Protein AF-0000000086208307 (afdb_homodimer)

Radius of gyration: 16.65 Å; Cα contacts (8 Å, |Δi|>4): 429; chains: 2; bounding box: 36×51×38 Å

Sequence (226 aa):
YYAESHGVIYIIDSTDEERLSESKRAFEKMVTNEILEGVPLLVLANKQDIENCLSIPDIKTAFSDCINKIGKRDCLTQGCSALTGKGVNEGIEWMVKCVVRNIHRPPRQKDITYYAESHGVIYIIDSTDEERLSESKRAFEKMVTNEILEGVPLLVLANKQDIENCLSIPDIKTAFSDCINKIGKRDCLTQGCSALTGKGVNEGIEWMVKCVVRNIHRPPRQKDIT

Foldseek 3Di:
DQQDLDAEEAEDEQADPPCLLVVLVVLLVVLLPPVCAQHEYEYEHEPPVDPPGHDQVRSCVSNVVSVVSSPPHHYYYWYDYPPVGGGVVVRVVVNNVRSVVSSPDPPPCVVVD/DQQDLDAEEAEDEQADPPCLLVVLVVLLVVLLPPVCAQHEYEYEHEPPVDPPGHDQVRSCVSNVVSVVSSPPHHYYYWYDYPPVGGGVVVRVVVSNVRSVVSSPDDDPCVVVD

Nearest PDB structures (foldseek):
  3aq4-assembly2_B  TM=9.521E-01  e=4.515E-07  Arabidopsis thaliana
  3o47-assembly2_B-3  TM=9.154E-01  e=4.820E-07  Homo sapiens
  2h16-assembly1_A  TM=8.911E-01  e=3.050E-07  Homo sapiens
  8oum-assembly4_D  TM=8.884E-01  e=8.130E-07  Promethearchaeati archaeon
  4ile-assembly1_A  TM=9.219E-01  e=4.995E-05  Homo sapiens

Secondary structure (DSSP, 8-state):
------EEEEEEETT-HHHHHHHHHHHHHHHT-GGGTT--EEEEEE-TTSTTPPPHHHHHHHHHHHHHHHTTS-EEEEE--TTT-TTHHHHHHHHHHHHHHHHTS---GGG--/------EEEEEEETT-HHHHHHHHHHHHHHHT-GGGTT--EEEEEE-TTSTTPPPHHHHHHHHHHHHHHH-S--EEEEE--TTT-TTHHHHHHHHHHHHHHHHTS---GGGT-

InterPro domains:
  IPR006689 Small GTPase superfamily, ARF/SAR type [PF00025] (1-97)
  IPR024156 Small GTPase superfamily, ARF type [PTHR45909] (1-113)
  IPR027417 P-loop containing nucleoside triphosphate hydrolase [G3DSA:3.40.50.300] (1-105)
  IPR027417 P-loop containing nucleoside triphosphate hydrolase [SSF52540] (1-104)

Organism: Python bivittatus (NCBI:txid176946)

Solvent-accessible surface area (backbone atoms only — not comparable to full-atom values): 11662 Å² total; per-residue (Å²): 82,66,31,68,39,33,33,40,35,39,33,36,49,26,64,39,72,78,52,40,56,54,52,45,51,41,46,37,57,46,47,64,32,71,74,46,54,63,34,34,36,37,37,35,33,24,42,60,78,44,84,86,28,57,47,64,69,55,48,48,59,72,39,40,71,46,50,66,59,38,55,94,29,56,70,47,80,33,55,14,18,66,89,78,46,45,43,49,60,60,48,48,51,53,49,36,52,52,27,56,49,25,52,70,31,68,34,57,62,72,76,66,96,75,65,34,66,38,32,35,39,35,40,33,36,49,26,64,39,70,78,53,39,56,55,53,44,51,42,46,36,59,46,48,65,31,72,74,45,52,61,34,34,37,35,35,34,34,24,42,61,79,44,85,86,28,58,48,62,69,55,49,47,58,70,40,40,72,45,52,68,59,37,55,95,28,56,70,48,80,33,57,14,18,64,88,79,47,46,44,48,61,60,48,48,52,52,49,36,52,52,29,56,50,26,54,71,31,68,33,54,63,74,75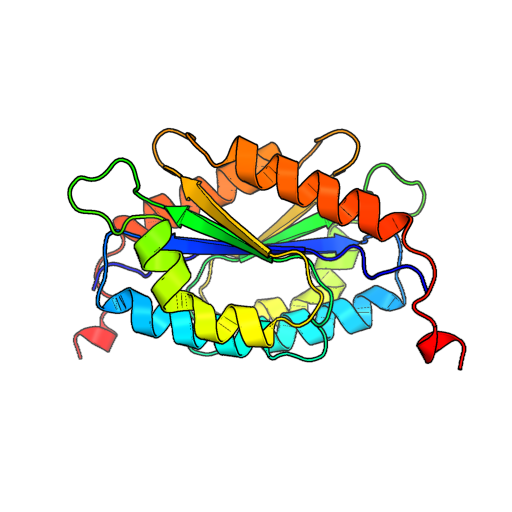,69,99

Structure (mmCIF, N/CA/C/O backbone):
data_AF-0000000086208307-model_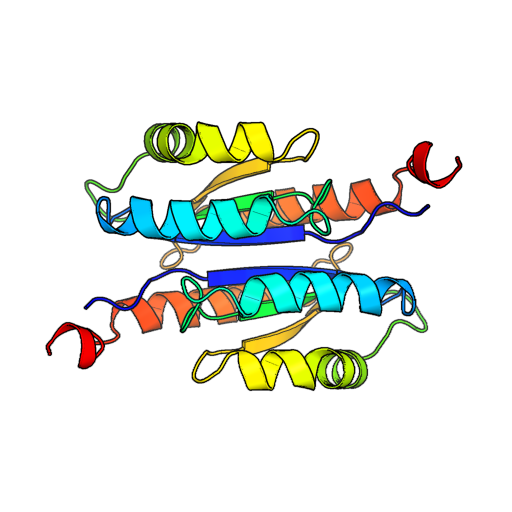v1
#
loop_
_entity.id
_entity.type
_entity.pdbx_description
1 polymer 'ADP-ribosylation factor-related protein 1'
#
loop_
_atom_site.group_PDB
_atom_site.id
_atom_site.type_symbol
_atom_site.label_atom_id
_atom_site.label_alt_id
_atom_site.label_comp_id
_atom_site.label_asym_id
_atom_site.label_entity_id
_atom_site.label_seq_id
_atom_site.pdbx_PDB_ins_code
_atom_site.Cartn_x
_atom_site.Cartn_y
_atom_site.Cartn_z
_atom_site.occupancy
_atom_site.B_iso_or_equiv
_atom_site.auth_seq_id
_atom_site.auth_comp_id
_atom_site.auth_asym_id
_atom_site.auth_atom_id
_atom_site.pdbx_PDB_model_num
ATOM 1 N N . TYR A 1 1 ? -12.867 -17.016 -11.438 1 30.81 1 TYR A N 1
ATOM 2 C CA . TYR A 1 1 ? -12.109 -15.766 -11.5 1 30.81 1 TYR A CA 1
ATOM 3 C C . TYR A 1 1 ? -11.5 -15.43 -10.148 1 30.81 1 TYR A C 1
ATOM 5 O O . TYR A 1 1 ? -12.211 -15.344 -9.141 1 30.81 1 TYR A O 1
ATOM 13 N N . TYR A 1 2 ? -10.602 -16 -9.766 1 40.94 2 TYR A N 1
ATOM 14 C CA . TYR A 1 2 ? -9.977 -15.898 -8.453 1 40.94 2 TYR A CA 1
ATOM 15 C C . TYR A 1 2 ? -9.672 -14.445 -8.109 1 40.94 2 TYR A C 1
ATOM 17 O O . TYR A 1 2 ? -9.266 -13.664 -8.977 1 40.94 2 TYR A O 1
ATOM 25 N N . ALA A 1 3 ? -10.578 -13.969 -7.316 1 44.94 3 ALA A N 1
ATOM 26 C CA . ALA A 1 3 ? -10.539 -12.578 -6.879 1 44.94 3 ALA A CA 1
ATOM 27 C C . ALA A 1 3 ? -9.102 -12.109 -6.668 1 44.94 3 ALA A C 1
ATOM 29 O O . ALA A 1 3 ? -8.219 -12.906 -6.371 1 44.94 3 ALA A O 1
ATOM 30 N N . GLU A 1 4 ? -8.844 -11.102 -7.285 1 51.66 4 GLU A N 1
ATOM 31 C CA . GLU A 1 4 ? -7.535 -10.445 -7.305 1 51.66 4 GLU A CA 1
ATOM 32 C C . GLU A 1 4 ? -6.945 -10.352 -5.898 1 51.66 4 GLU A C 1
ATOM 34 O O . GLU A 1 4 ? -7.652 -10.023 -4.945 1 51.66 4 GLU A O 1
ATOM 39 N N . SER A 1 5 ? -6.043 -11.156 -5.461 1 59.84 5 SER A N 1
ATOM 40 C CA . SER A 1 5 ? -5.316 -11.289 -4.203 1 59.84 5 SER A CA 1
ATOM 41 C C . SER A 1 5 ? -4.383 -10.109 -3.975 1 59.84 5 SER A C 1
ATOM 43 O O . SER A 1 5 ? -3.414 -10.211 -3.219 1 59.84 5 SER A O 1
ATOM 45 N N . HIS A 1 6 ? -4.879 -8.93 -4.582 1 71.81 6 HIS A N 1
ATOM 46 C CA . HIS A 1 6 ? -4.012 -7.766 -4.422 1 71.81 6 HIS A CA 1
ATOM 47 C C . HIS A 1 6 ? -4.504 -6.859 -3.295 1 71.81 6 HIS A C 1
ATOM 49 O O . HIS A 1 6 ? -5.648 -6.98 -2.852 1 71.81 6 HIS A O 1
ATOM 55 N N . GLY A 1 7 ? -3.691 -6.312 -2.58 1 85.38 7 GLY A N 1
ATOM 56 C CA . GLY A 1 7 ? -4 -5.301 -1.585 1 85.38 7 GLY A CA 1
ATOM 57 C C . GLY A 1 7 ? -3.082 -4.094 -1.653 1 85.38 7 GLY A C 1
ATOM 58 O O . GLY A 1 7 ? -1.946 -4.199 -2.123 1 85.38 7 GLY A O 1
ATOM 59 N N . VAL A 1 8 ? -3.641 -3.025 -1.264 1 86.62 8 VAL A N 1
ATOM 60 C CA . VAL A 1 8 ? -2.848 -1.801 -1.258 1 86.62 8 VAL A CA 1
ATOM 61 C C . VAL A 1 8 ? -2.869 -1.178 0.136 1 86.62 8 VAL A C 1
ATOM 63 O O . VAL A 1 8 ? -3.93 -1.067 0.757 1 86.62 8 VAL A O 1
ATOM 66 N N . ILE A 1 9 ? -1.702 -0.893 0.59 1 90.44 9 ILE A N 1
ATOM 67 C CA . ILE A 1 9 ? -1.57 -0.195 1.864 1 90.44 9 ILE A CA 1
ATOM 68 C C . ILE A 1 9 ? -0.936 1.176 1.638 1 90.44 9 ILE A C 1
ATOM 70 O O . ILE A 1 9 ? 0.138 1.279 1.042 1 90.44 9 ILE A O 1
ATOM 74 N N . TYR A 1 10 ? -1.601 2.205 2.102 1 88.38 10 TYR A N 1
ATOM 75 C CA . TYR A 1 10 ? -1.127 3.578 1.975 1 88.38 10 TYR A CA 1
ATOM 76 C C . TYR A 1 10 ? -0.805 4.172 3.34 1 88.38 10 TYR A C 1
ATOM 78 O O . TYR A 1 10 ? -1.657 4.195 4.23 1 88.38 10 TYR A O 1
ATOM 86 N N . ILE A 1 11 ? 0.413 4.57 3.455 1 88.62 11 ILE A N 1
ATOM 87 C CA . ILE A 1 11 ? 0.84 5.188 4.707 1 88.62 11 ILE A CA 1
ATOM 88 C C . ILE A 1 11 ? 0.887 6.707 4.543 1 88.62 11 ILE A C 1
ATOM 90 O O . ILE A 1 11 ? 1.496 7.219 3.602 1 88.62 11 ILE A O 1
ATOM 94 N N . ILE A 1 12 ? 0.175 7.426 5.461 1 85.38 12 ILE A N 1
ATOM 95 C CA . ILE A 1 12 ? 0.158 8.883 5.379 1 85.38 12 ILE A CA 1
ATOM 96 C C . ILE A 1 12 ? 0.644 9.477 6.699 1 85.38 12 ILE A C 1
ATOM 98 O O . ILE A 1 12 ? 0.542 8.844 7.75 1 85.38 12 ILE A O 1
ATOM 102 N N . ASP A 1 13 ? 1.1 10.68 6.617 1 82.56 13 ASP A N 1
ATOM 103 C CA . ASP A 1 13 ? 1.484 11.453 7.793 1 82.56 13 ASP A CA 1
ATOM 104 C C . ASP A 1 13 ? 0.286 12.195 8.383 1 82.56 13 ASP A C 1
ATOM 106 O O . ASP A 1 13 ? -0.299 13.055 7.719 1 82.56 13 ASP A O 1
ATOM 110 N N . SER A 1 14 ? -0.098 11.82 9.562 1 87.06 14 SER A N 1
ATOM 111 C CA . SER A 1 14 ? -1.298 12.414 10.141 1 87.06 14 SER A CA 1
ATOM 112 C C . SER A 1 14 ? -0.985 13.75 10.805 1 87.06 14 SER A C 1
ATOM 114 O O . SER A 1 14 ? -1.855 14.352 11.438 1 87.06 14 SER A O 1
ATOM 116 N N . THR A 1 15 ? 0.252 14.148 10.805 1 83.69 15 THR A N 1
ATOM 117 C CA . THR A 1 15 ? 0.623 15.391 11.484 1 83.69 15 THR A CA 1
ATOM 118 C C . THR A 1 15 ? 0.624 16.562 10.5 1 83.69 15 THR A C 1
ATOM 120 O O . THR A 1 15 ? 0.679 17.719 10.914 1 83.69 15 THR A O 1
ATOM 123 N N . ASP A 1 16 ? 0.547 16.266 9.266 1 75.56 16 ASP A N 1
ATOM 124 C CA . ASP A 1 16 ? 0.625 17.328 8.258 1 75.56 16 ASP A CA 1
ATOM 125 C C . ASP A 1 16 ? -0.73 17.547 7.586 1 75.56 16 ASP A C 1
ATOM 127 O O . ASP A 1 16 ? -0.99 17 6.508 1 75.56 16 ASP A O 1
ATOM 131 N N . GLU A 1 17 ? -1.456 18.359 8.102 1 75.69 17 GLU A N 1
ATOM 132 C CA . GLU A 1 17 ? -2.795 18.625 7.59 1 75.69 17 GLU A CA 1
ATOM 133 C C . GLU A 1 17 ? -2.738 19.234 6.195 1 75.69 17 GLU A C 1
ATOM 135 O O . GLU A 1 17 ? -3.588 18.953 5.348 1 75.69 17 GLU A O 1
ATOM 140 N N . GLU A 1 18 ? -1.788 20.062 5.941 1 72.88 18 GLU A N 1
ATOM 141 C CA . GLU A 1 18 ? -1.65 20.734 4.648 1 72.88 18 GLU A CA 1
ATOM 142 C C . GLU A 1 18 ? -1.26 19.734 3.559 1 72.88 18 GLU A C 1
ATOM 144 O O . GLU A 1 18 ? -1.741 19.828 2.428 1 72.88 18 GLU A O 1
ATOM 149 N N . ARG A 1 19 ? -0.519 18.875 3.98 1 71.56 19 ARG A N 1
ATOM 150 C CA . ARG A 1 19 ? -0.021 17.891 3.021 1 71.56 19 ARG A CA 1
ATOM 151 C C . ARG A 1 19 ? -1.024 16.766 2.826 1 71.56 19 ARG A C 1
ATOM 153 O O . ARG A 1 19 ? -0.99 16.062 1.811 1 71.56 19 ARG A O 1
ATOM 160 N N . LEU A 1 20 ? -1.94 16.672 3.75 1 76.5 20 LEU A N 1
ATOM 161 C CA . LEU A 1 20 ? -2.945 15.617 3.662 1 76.5 20 LEU A CA 1
ATOM 162 C C . LEU A 1 20 ? -3.773 15.758 2.389 1 76.5 20 LEU A C 1
ATOM 164 O O . LEU A 1 20 ? -4.156 14.758 1.777 1 76.5 20 LEU A O 1
ATOM 168 N N . SER A 1 21 ? -3.926 17 1.966 1 77.38 21 SER A N 1
ATOM 169 C CA . SER A 1 21 ? -4.68 17.234 0.739 1 77.38 21 SER A CA 1
ATOM 170 C C . SER A 1 21 ? -3.963 16.641 -0.472 1 77.38 21 SER A C 1
ATOM 172 O O . SER A 1 21 ? -4.602 16.094 -1.37 1 77.38 21 SER A O 1
ATOM 174 N N . GLU A 1 22 ? -2.666 16.812 -0.429 1 74.31 22 GLU A N 1
ATOM 175 C CA . GLU A 1 22 ? -1.875 16.25 -1.521 1 74.31 22 GLU A CA 1
ATOM 176 C C . GLU A 1 22 ? -1.896 14.727 -1.491 1 74.31 22 GLU A C 1
ATOM 178 O O . GLU A 1 22 ? -2.006 14.086 -2.535 1 74.31 22 GLU A O 1
ATOM 183 N N . SER A 1 23 ? -1.749 14.25 -0.252 1 73.94 23 SER A N 1
ATOM 184 C CA . SER A 1 23 ? -1.821 12.805 -0.076 1 73.94 23 SER A CA 1
ATOM 185 C C . SER A 1 23 ? -3.176 12.258 -0.516 1 73.94 23 SER A C 1
ATOM 187 O O . SER A 1 23 ? -3.256 11.188 -1.123 1 73.94 23 SER A O 1
ATOM 189 N N . LYS A 1 24 ? -4.148 13.008 -0.259 1 79.44 24 LYS A N 1
ATOM 190 C CA . LYS A 1 24 ? -5.504 12.633 -0.65 1 79.44 24 LYS A CA 1
ATOM 191 C C . LYS A 1 24 ? -5.637 12.562 -2.17 1 79.44 24 LYS A C 1
ATOM 193 O O . LYS A 1 24 ? -6.266 11.648 -2.699 1 79.44 24 LYS A O 1
ATOM 198 N N . ARG A 1 25 ? -5.113 13.547 -2.803 1 78.19 25 ARG A N 1
ATOM 199 C CA . ARG A 1 25 ? -5.172 13.578 -4.258 1 78.19 25 ARG A CA 1
ATOM 200 C C . ARG A 1 25 ? -4.449 12.375 -4.863 1 78.19 25 ARG A C 1
ATOM 202 O O . ARG A 1 25 ? -4.941 11.758 -5.812 1 78.19 25 ARG A O 1
ATOM 209 N N . ALA A 1 26 ? -3.326 12.148 -4.289 1 72.38 26 ALA A N 1
ATOM 210 C CA . ALA A 1 26 ? -2.564 10.984 -4.738 1 72.38 26 ALA A CA 1
ATOM 211 C C . ALA A 1 26 ? -3.35 9.695 -4.512 1 72.38 26 ALA A C 1
ATOM 213 O O . ALA A 1 26 ? -3.41 8.836 -5.398 1 72.38 26 ALA A O 1
ATOM 214 N N . PHE A 1 27 ? -3.939 9.648 -3.422 1 76.25 27 PHE A N 1
ATOM 215 C CA . PHE A 1 27 ? -4.742 8.484 -3.051 1 76.25 27 PHE A CA 1
ATOM 216 C C . PHE A 1 27 ? -5.941 8.336 -3.98 1 76.25 27 PHE A C 1
ATOM 218 O O . PHE A 1 27 ? -6.242 7.234 -4.441 1 76.25 27 PHE A O 1
ATOM 225 N N . GLU A 1 28 ? -6.543 9.36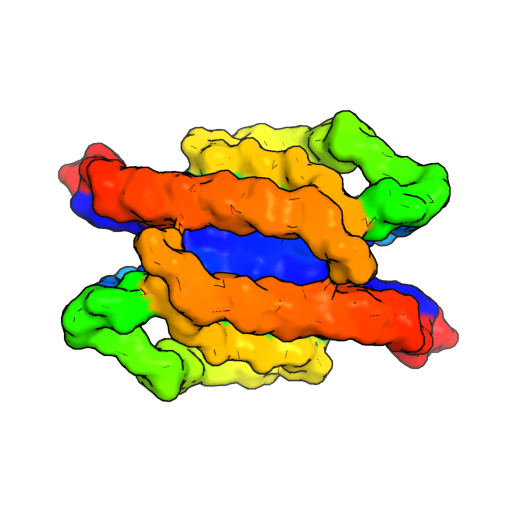7 -4.246 1 78.62 28 GLU A N 1
ATOM 226 C CA . GLU A 1 28 ? -7.703 9.359 -5.133 1 78.62 28 GLU A CA 1
ATOM 227 C C . GLU A 1 28 ? -7.332 8.859 -6.527 1 78.62 28 GLU A C 1
ATOM 229 O O . GLU A 1 28 ? -8.062 8.07 -7.125 1 78.62 28 GLU A O 1
ATOM 234 N N . LYS A 1 29 ? -6.301 9.336 -6.977 1 76.38 29 LYS A N 1
ATOM 235 C CA . LYS A 1 29 ? -5.84 8.906 -8.297 1 76.38 29 LYS A CA 1
ATOM 236 C C . LYS A 1 29 ? -5.547 7.41 -8.312 1 76.38 29 LYS A C 1
ATOM 238 O O . LYS A 1 29 ? -5.848 6.727 -9.297 1 76.38 29 LYS A O 1
ATOM 243 N N . MET A 1 30 ? -4.996 6.996 -7.207 1 73.19 30 MET A N 1
ATOM 244 C CA . MET A 1 30 ? -4.645 5.582 -7.09 1 73.19 30 MET A CA 1
ATOM 245 C C . MET A 1 30 ? -5.898 4.711 -7.039 1 73.19 30 MET A C 1
ATOM 247 O O . MET A 1 30 ? -5.988 3.707 -7.746 1 73.19 30 MET A O 1
ATOM 251 N N . VAL A 1 31 ? -6.867 5.133 -6.328 1 72.62 31 VAL A N 1
ATOM 252 C CA . VAL A 1 31 ? -8.055 4.324 -6.066 1 72.62 31 VAL A CA 1
ATOM 253 C C . VAL A 1 31 ? -8.977 4.352 -7.281 1 72.62 31 VAL A C 1
ATOM 255 O O . VAL A 1 31 ? -9.773 3.434 -7.488 1 72.62 31 VAL A O 1
ATOM 258 N N . THR A 1 32 ? -8.898 5.391 -7.996 1 73.31 32 THR A N 1
ATOM 259 C CA . THR A 1 32 ? -9.766 5.504 -9.164 1 73.31 32 THR A CA 1
ATOM 260 C C . THR A 1 32 ? -9.219 4.676 -10.328 1 73.31 32 THR A C 1
ATOM 262 O O . THR A 1 32 ? -9.867 4.555 -11.367 1 73.31 32 THR A O 1
ATOM 265 N N . ASN A 1 33 ? -8.117 4.129 -10.078 1 69.25 33 ASN A N 1
ATOM 266 C CA . ASN A 1 33 ? -7.59 3.209 -11.086 1 69.25 33 ASN A CA 1
ATOM 267 C C . ASN A 1 33 ? -8.461 1.965 -11.211 1 69.25 33 ASN A C 1
ATOM 269 O O . ASN A 1 33 ? -8.617 1.206 -10.258 1 69.25 33 ASN A O 1
ATOM 273 N N . GLU A 1 34 ? -9.039 1.73 -12.32 1 65.5 34 GLU A N 1
ATOM 274 C CA . GLU A 1 34 ? -9.969 0.644 -12.594 1 65.5 34 GLU A CA 1
ATOM 275 C C . GLU A 1 34 ? -9.359 -0.712 -12.258 1 65.5 34 GLU A C 1
ATOM 277 O O . GLU A 1 34 ? -10.062 -1.63 -11.828 1 65.5 34 GLU A O 1
ATOM 282 N N . ILE A 1 35 ? -8.078 -0.724 -12.438 1 63.72 35 ILE A N 1
ATOM 283 C CA . ILE A 1 35 ? -7.387 -1.992 -12.227 1 63.72 35 ILE A CA 1
ATOM 284 C C . ILE A 1 35 ? -7.383 -2.34 -10.742 1 63.72 35 ILE A C 1
ATOM 286 O O . ILE A 1 35 ? -7.371 -3.518 -10.375 1 63.72 35 ILE A O 1
ATOM 290 N N . LEU A 1 36 ? -7.523 -1.32 -9.922 1 67.38 36 LEU A N 1
ATOM 291 C CA . LEU A 1 36 ? -7.512 -1.545 -8.484 1 67.38 36 LEU A CA 1
ATOM 292 C C . LEU A 1 36 ? -8.93 -1.673 -7.938 1 67.38 36 LEU A C 1
ATOM 294 O O . LEU A 1 36 ? -9.133 -1.704 -6.723 1 67.38 36 LEU A O 1
ATOM 298 N N . GLU A 1 37 ? -9.734 -1.792 -8.945 1 70.56 37 GLU A N 1
ATOM 299 C CA . GLU A 1 37 ? -11.125 -1.958 -8.523 1 70.56 37 GLU A CA 1
ATOM 300 C C . GLU A 1 37 ? -11.32 -3.27 -7.77 1 70.56 37 GLU A C 1
ATOM 302 O O 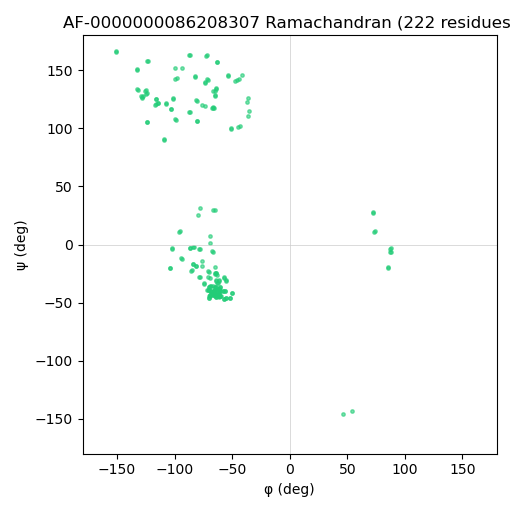. GLU A 1 37 ? -10.852 -4.32 -8.211 1 70.56 37 GLU A O 1
ATOM 307 N N . GLY A 1 38 ? -11.898 -3.205 -6.598 1 71.12 38 GLY A N 1
ATOM 308 C CA . GLY A 1 38 ? -12.188 -4.387 -5.801 1 71.12 38 GLY A CA 1
ATOM 309 C C . GLY A 1 38 ? -11.039 -4.797 -4.902 1 71.12 38 GLY A C 1
ATOM 310 O O . GLY A 1 38 ? -11.148 -5.762 -4.145 1 71.12 38 GLY A O 1
ATOM 311 N N . VAL A 1 39 ? -9.93 -4.129 -5.074 1 76.88 39 VAL A N 1
ATOM 312 C CA . VAL A 1 39 ? -8.742 -4.445 -4.285 1 76.88 39 VAL A CA 1
ATOM 313 C C . VAL A 1 39 ? -8.852 -3.799 -2.906 1 76.88 39 VAL A C 1
ATOM 315 O O . VAL A 1 39 ? -9.18 -2.615 -2.793 1 76.88 39 VAL A O 1
ATOM 318 N N . PRO A 1 40 ? -8.75 -4.641 -1.844 1 85.38 40 PRO A N 1
ATOM 319 C CA . PRO A 1 40 ? -8.797 -4.055 -0.503 1 85.38 40 PRO A CA 1
ATOM 320 C C . PRO A 1 40 ? -7.766 -2.943 -0.311 1 85.38 40 PRO A C 1
ATOM 322 O O . PRO A 1 40 ? -6.652 -3.033 -0.829 1 85.38 40 PRO A O 1
ATOM 325 N N . LEU A 1 41 ? -8.195 -1.957 0.489 1 86.69 41 LEU A N 1
ATOM 326 C CA . LEU A 1 41 ? -7.352 -0.788 0.721 1 86.69 41 LEU A CA 1
ATOM 327 C C . LEU A 1 41 ? -7.191 -0.522 2.213 1 86.69 41 LEU A C 1
ATOM 329 O O . LEU A 1 41 ? -8.18 -0.498 2.955 1 86.69 41 LEU A O 1
ATOM 333 N N . LEU A 1 42 ? -5.918 -0.433 2.6 1 89.75 42 LEU A N 1
ATOM 334 C CA . LEU A 1 42 ? -5.613 -0.077 3.98 1 89.75 42 LEU A CA 1
ATOM 335 C C . LEU A 1 42 ? -4.871 1.254 4.047 1 89.75 42 LEU A C 1
ATOM 337 O O . LEU A 1 42 ? -3.834 1.425 3.4 1 89.75 42 LEU A O 1
ATOM 341 N N . VAL A 1 43 ? -5.48 2.201 4.758 1 90 43 VAL A N 1
ATOM 342 C CA . VAL A 1 43 ? -4.828 3.484 4.992 1 90 43 VAL A CA 1
ATOM 343 C C . VAL A 1 43 ? -4.285 3.537 6.418 1 90 43 VAL A C 1
ATOM 345 O O . VAL A 1 43 ? -5.043 3.422 7.383 1 90 43 VAL A O 1
ATOM 348 N N . LEU A 1 44 ? -2.992 3.641 6.512 1 90.69 44 LEU A N 1
ATOM 349 C CA . LEU A 1 44 ? -2.344 3.764 7.812 1 90.69 44 LEU A CA 1
ATOM 350 C C . LEU A 1 44 ? -1.998 5.219 8.109 1 90.69 44 LEU A C 1
ATOM 352 O O . LEU A 1 44 ? -1.127 5.801 7.461 1 90.69 44 LEU A O 1
ATOM 356 N N . ALA A 1 45 ? -2.742 5.773 9.023 1 91 45 ALA A N 1
ATOM 357 C CA . ALA A 1 45 ? -2.418 7.121 9.477 1 91 45 ALA A CA 1
ATOM 358 C C . ALA A 1 45 ? -1.288 7.098 10.5 1 91 45 ALA A C 1
ATOM 360 O O . ALA A 1 45 ? -1.519 6.82 11.68 1 91 45 ALA A O 1
ATOM 361 N N . ASN A 1 46 ? -0.108 7.539 10.016 1 87.69 46 ASN A N 1
ATOM 362 C CA . ASN A 1 46 ? 1.102 7.43 10.82 1 87.69 46 ASN A CA 1
ATOM 363 C C . ASN A 1 46 ? 1.282 8.648 11.727 1 87.69 46 ASN A C 1
ATOM 365 O O . ASN A 1 46 ? 0.586 9.648 11.57 1 87.69 46 ASN A O 1
ATOM 369 N N . LYS A 1 47 ? 2.143 8.547 12.781 1 88.5 47 LYS A N 1
ATOM 370 C CA . LYS A 1 47 ? 2.549 9.578 13.734 1 88.5 47 LYS A CA 1
ATOM 371 C C . LYS A 1 47 ? 1.415 9.906 14.703 1 88.5 47 LYS A C 1
ATOM 373 O O . LYS A 1 47 ? 1.229 11.07 15.078 1 88.5 47 LYS A O 1
ATOM 378 N N . GLN A 1 48 ? 0.58 8.836 14.891 1 89.88 48 GLN A N 1
ATOM 379 C CA . GLN A 1 48 ? -0.505 9.016 15.844 1 89.88 48 GLN A CA 1
ATOM 380 C C . GLN A 1 48 ? 0.035 9.164 17.266 1 89.88 48 GLN A C 1
ATOM 382 O O . GLN A 1 48 ? -0.719 9.469 18.188 1 89.88 48 GLN A O 1
ATOM 387 N N . ASP A 1 49 ? 1.376 8.977 17.359 1 87.56 49 ASP A N 1
ATOM 388 C CA . ASP A 1 49 ? 2.043 9.172 18.641 1 87.56 49 ASP A CA 1
ATOM 389 C C . ASP A 1 49 ? 2.324 10.648 18.891 1 87.56 49 ASP A C 1
ATOM 391 O O . ASP A 1 49 ? 2.66 11.039 20.016 1 87.56 49 ASP A O 1
ATOM 395 N N . ILE A 1 50 ? 2.293 11.43 17.812 1 86.81 50 ILE A N 1
ATOM 396 C CA . ILE A 1 50 ? 2.584 12.859 17.922 1 86.81 50 ILE A CA 1
ATOM 397 C C . ILE A 1 50 ? 1.337 13.609 18.375 1 86.81 50 ILE A C 1
ATOM 399 O O . ILE A 1 50 ? 0.22 13.281 17.969 1 86.81 50 ILE A O 1
ATOM 403 N N . GLU A 1 51 ? 1.616 14.57 19.141 1 87.25 51 GLU A N 1
ATOM 404 C CA . GLU A 1 51 ? 0.512 15.383 19.641 1 87.25 51 GLU A CA 1
ATOM 405 C C . GLU A 1 51 ? -0.095 16.234 18.531 1 87.25 51 GLU A C 1
ATOM 407 O O . GLU A 1 51 ? 0.623 16.734 17.656 1 87.25 51 GLU A O 1
ATOM 412 N N . ASN A 1 52 ? -1.417 16.406 18.5 1 86.88 52 ASN A N 1
ATOM 413 C CA . ASN A 1 52 ? -2.164 17.266 17.578 1 86.88 52 ASN A CA 1
ATOM 414 C C . ASN A 1 52 ? -2.232 16.672 16.172 1 86.88 52 ASN A C 1
ATOM 416 O O . ASN A 1 52 ? -2.402 17.391 15.195 1 86.88 52 ASN A O 1
ATOM 420 N N . CYS A 1 53 ? -1.823 15.414 16.109 1 87.75 53 CYS A N 1
ATOM 421 C CA . CYS A 1 53 ? -2.02 14.758 14.82 1 87.75 53 CYS A CA 1
ATOM 422 C C . CYS A 1 53 ? -3.502 14.664 14.477 1 87.75 53 CYS A C 1
ATOM 424 O O . CYS A 1 53 ? -4.359 14.859 15.344 1 87.75 53 CYS A O 1
ATOM 426 N N . LEU A 1 54 ? -3.773 14.539 13.148 1 88.12 54 LEU A N 1
ATOM 427 C CA . LEU A 1 54 ? -5.156 14.359 12.719 1 88.12 54 LEU A CA 1
ATOM 428 C C . LEU A 1 54 ? -5.723 13.047 13.25 1 88.12 54 LEU A C 1
ATOM 430 O O . LEU A 1 54 ? -5.035 12.023 13.234 1 88.12 54 LEU A O 1
ATOM 434 N N . SER A 1 55 ? -6.922 13.109 13.789 1 89.94 55 SER A N 1
ATOM 435 C CA . SER A 1 55 ? -7.578 11.898 14.266 1 89.94 55 SER A CA 1
ATOM 436 C C . SER A 1 55 ? -8.031 11.023 13.102 1 89.94 55 SER A C 1
ATOM 438 O O . SER A 1 55 ? -8.148 11.492 11.969 1 89.94 55 SER A O 1
ATOM 440 N N . ILE A 1 56 ? -8.305 9.75 13.453 1 89.75 56 ILE A N 1
ATOM 441 C CA . ILE A 1 56 ? -8.758 8.797 12.445 1 89.75 56 ILE A CA 1
ATOM 442 C C . ILE A 1 56 ? -10.078 9.273 11.844 1 89.75 56 ILE A C 1
ATOM 444 O O . ILE A 1 56 ? -10.25 9.281 10.625 1 89.75 56 ILE A O 1
ATOM 448 N N . PRO A 1 57 ? -10.953 9.844 12.703 1 90.25 57 PRO A N 1
ATOM 449 C CA . PRO A 1 57 ? -12.195 10.367 12.125 1 90.25 57 PRO A CA 1
ATOM 450 C C . PRO A 1 57 ? -11.953 11.531 11.164 1 90.25 57 PRO A C 1
ATOM 452 O O . PRO A 1 57 ? -12.625 11.641 10.133 1 90.25 57 PRO A O 1
ATOM 455 N N . ASP A 1 58 ? -10.984 12.391 11.453 1 87.94 58 ASP A N 1
ATOM 456 C CA . ASP A 1 58 ? -10.656 13.516 10.586 1 87.94 58 ASP A CA 1
ATOM 457 C C . ASP A 1 58 ? -10.094 13.031 9.25 1 87.94 58 ASP A C 1
ATOM 459 O O . ASP A 1 58 ? -10.445 13.562 8.188 1 87.94 58 ASP A O 1
ATOM 463 N N . ILE A 1 59 ? -9.312 12.047 9.359 1 86.56 59 ILE A N 1
ATOM 464 C CA . ILE A 1 59 ? -8.703 11.5 8.156 1 86.56 59 ILE A CA 1
ATOM 465 C C . ILE A 1 59 ? -9.758 10.797 7.312 1 86.56 59 ILE A C 1
ATOM 467 O O . ILE A 1 59 ? -9.789 10.953 6.09 1 86.56 59 ILE A O 1
ATOM 471 N N . LYS A 1 60 ? -10.625 10.008 7.953 1 86.25 60 LYS A N 1
ATOM 472 C CA . LYS A 1 60 ? -11.703 9.328 7.25 1 86.25 60 LYS A CA 1
ATOM 473 C C . LYS A 1 60 ? -12.602 10.328 6.523 1 86.25 60 LYS A C 1
ATOM 475 O O . LYS A 1 60 ? -13.016 10.086 5.387 1 86.25 60 LYS A O 1
ATOM 480 N N . THR A 1 61 ? -12.82 11.398 7.227 1 84.94 61 THR A N 1
ATOM 481 C CA . THR A 1 61 ? -13.648 12.445 6.625 1 84.94 61 THR A CA 1
ATOM 482 C C . THR A 1 61 ? -12.945 13.062 5.418 1 84.94 61 THR A C 1
ATOM 484 O O . THR A 1 61 ? -13.562 13.281 4.375 1 84.94 61 THR A O 1
ATOM 487 N N . ALA A 1 62 ? -11.68 13.297 5.586 1 81 62 ALA A N 1
ATOM 488 C CA . ALA A 1 62 ? -10.891 13.891 4.508 1 81 62 ALA A CA 1
ATOM 489 C C . ALA A 1 62 ? -10.836 12.961 3.299 1 81 62 ALA A C 1
ATOM 491 O O . ALA A 1 62 ? -10.852 13.422 2.154 1 81 62 ALA A O 1
ATOM 492 N N . PHE A 1 63 ? -10.875 11.672 3.576 1 80.94 63 PHE A N 1
ATOM 493 C CA . PHE A 1 63 ? -10.719 10.703 2.5 1 80.94 63 PHE A CA 1
ATOM 494 C C . PHE A 1 63 ? -12.07 10.117 2.105 1 80.94 63 PHE A C 1
ATOM 496 O O . PHE A 1 63 ? -12.141 9.203 1.279 1 80.94 63 PHE A O 1
ATOM 503 N N . SER A 1 64 ? -13.078 10.484 2.775 1 77.06 64 SER A N 1
ATOM 504 C CA . SER A 1 64 ? -14.414 9.938 2.57 1 77.06 64 SER A CA 1
ATOM 505 C C . SER A 1 64 ? -14.812 9.977 1.099 1 77.06 64 SER A C 1
ATOM 507 O O . SER A 1 64 ? -15.414 9.031 0.586 1 77.06 64 SER A O 1
ATOM 509 N N . ASP A 1 65 ? -14.508 11.055 0.429 1 73.94 65 ASP A N 1
ATOM 510 C CA . ASP A 1 65 ? -14.852 11.195 -0.981 1 73.94 65 ASP A CA 1
ATOM 511 C C . ASP A 1 65 ? -14.148 10.133 -1.826 1 73.94 65 ASP A C 1
ATOM 513 O O . ASP A 1 65 ? -14.688 9.68 -2.84 1 73.94 65 ASP A O 1
ATOM 517 N N . CYS A 1 66 ? -12.953 9.781 -1.389 1 67.06 66 CYS A N 1
ATOM 518 C CA . CYS A 1 66 ? -12.195 8.773 -2.107 1 67.06 66 CYS A CA 1
ATOM 519 C C . CYS A 1 66 ? -12.758 7.379 -1.852 1 67.06 66 CYS A C 1
ATOM 521 O O . CYS A 1 66 ? -12.805 6.547 -2.76 1 67.06 66 CYS A O 1
ATOM 523 N N . ILE A 1 67 ? -13.258 7.223 -0.616 1 63.09 67 ILE A N 1
ATOM 524 C CA . ILE A 1 67 ? -13.773 5.926 -0.189 1 63.09 67 ILE A CA 1
ATOM 525 C C . ILE A 1 67 ? -15.07 5.613 -0.932 1 63.09 67 ILE A C 1
ATOM 527 O O . ILE A 1 67 ? -15.312 4.469 -1.32 1 63.09 67 ILE A O 1
ATOM 531 N N . ASN A 1 68 ? -15.758 6.598 -1.118 1 64.69 68 ASN A N 1
ATOM 532 C CA . ASN A 1 68 ? -17 6.426 -1.854 1 64.69 68 ASN A CA 1
ATOM 533 C C . ASN A 1 68 ? -16.75 5.988 -3.295 1 64.69 68 ASN A C 1
ATOM 535 O O . ASN A 1 68 ? -17.578 5.297 -3.893 1 64.69 68 ASN A O 1
ATOM 539 N N . LYS A 1 69 ? -15.547 6.375 -3.707 1 64.44 69 LYS A N 1
ATOM 540 C CA . LYS A 1 69 ? -15.18 6.031 -5.078 1 64.44 69 LYS A CA 1
ATOM 541 C C . LYS A 1 69 ? -14.609 4.617 -5.156 1 64.44 69 LYS A C 1
ATOM 543 O O . LYS A 1 69 ? -14.531 4.031 -6.238 1 64.44 69 LYS A O 1
ATOM 548 N N . ILE A 1 70 ? -14.148 4.172 -4.02 1 62.62 70 ILE A N 1
ATOM 549 C CA . ILE A 1 70 ? -13.5 2.871 -3.959 1 62.62 70 ILE A CA 1
ATOM 550 C C . ILE A 1 70 ? -14.531 1.765 -4.176 1 62.62 70 ILE A C 1
ATOM 552 O O . ILE A 1 70 ? -14.188 0.674 -4.637 1 62.62 70 ILE A O 1
ATOM 556 N N . GLY A 1 71 ? -15.797 2.188 -4.406 1 58.12 71 GLY A N 1
ATOM 557 C CA . GLY A 1 71 ? -16.828 1.181 -4.633 1 58.12 71 GLY A CA 1
ATOM 558 C C . GLY A 1 71 ? -16.891 0.144 -3.529 1 58.12 71 GLY A C 1
ATOM 559 O O . GLY A 1 71 ? -16.797 0.48 -2.348 1 58.12 71 GLY A O 1
ATOM 560 N N . LYS A 1 72 ? -17.172 -1.192 -3.928 1 62.06 72 LYS A N 1
ATOM 561 C CA . LYS A 1 72 ? -17.453 -2.336 -3.066 1 62.06 72 LYS A CA 1
ATOM 562 C C . LYS A 1 72 ? -16.172 -2.924 -2.492 1 62.06 72 LYS A C 1
ATOM 564 O O . LYS A 1 72 ? -16.156 -4.062 -2.023 1 62.06 72 LYS A O 1
ATOM 569 N N . ARG A 1 73 ? -15.133 -2.035 -2.416 1 69.31 73 ARG A N 1
ATOM 570 C CA . ARG A 1 73 ? -13.938 -2.691 -1.902 1 69.31 73 ARG A CA 1
ATOM 571 C C . ARG A 1 73 ? -13.82 -2.52 -0.391 1 69.31 73 ARG A C 1
ATOM 573 O O . ARG A 1 73 ? -14.391 -1.587 0.177 1 69.31 73 ARG A O 1
ATOM 580 N N . ASP A 1 74 ? -13.148 -3.549 0.239 1 79.94 74 ASP A N 1
ATOM 581 C CA . ASP A 1 74 ? -12.852 -3.43 1.663 1 79.94 74 ASP A CA 1
ATOM 582 C C .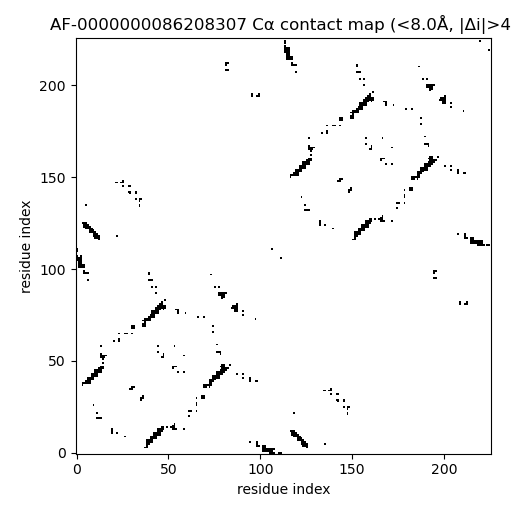 ASP A 1 74 ? -11.844 -2.316 1.924 1 79.94 74 ASP A C 1
ATOM 584 O O . ASP A 1 74 ? -10.797 -2.252 1.269 1 79.94 74 ASP A O 1
ATOM 588 N N . CYS A 1 75 ? -12.273 -1.356 2.664 1 83.38 75 CYS A N 1
ATOM 589 C CA . CYS A 1 75 ? -11.383 -0.26 3.012 1 83.38 75 CYS A CA 1
ATOM 590 C C . CYS A 1 75 ? -11.32 -0.066 4.523 1 83.38 75 CYS A C 1
ATOM 592 O O . CYS A 1 75 ? -12.344 -0.135 5.203 1 83.38 75 CYS A O 1
ATOM 594 N N . LEU A 1 76 ? -10.086 0.055 5.035 1 89.19 76 LEU A N 1
ATOM 595 C CA . LEU A 1 76 ? -9.883 0.299 6.461 1 89.19 76 LEU A CA 1
ATOM 596 C C . LEU A 1 76 ? -8.891 1.436 6.684 1 89.19 76 LEU A C 1
ATOM 598 O O . LEU A 1 76 ? -7.859 1.503 6.012 1 89.19 76 LEU A O 1
ATOM 602 N N . THR A 1 77 ? -9.25 2.35 7.562 1 90.62 77 THR A N 1
ATOM 603 C CA . THR A 1 77 ? -8.336 3.383 8.023 1 90.62 77 THR A CA 1
ATOM 604 C C . THR A 1 77 ? -7.895 3.115 9.461 1 90.62 77 THR A C 1
ATOM 606 O O . THR A 1 77 ? -8.734 2.977 10.359 1 90.62 77 THR A O 1
ATOM 609 N N . GLN A 1 78 ? -6.605 3.004 9.602 1 92.25 78 GLN A N 1
ATOM 610 C CA . GLN A 1 78 ? -6.062 2.637 10.906 1 92.25 78 GLN A CA 1
ATOM 611 C C . GLN A 1 78 ? -4.969 3.609 11.336 1 92.25 78 GLN A C 1
ATOM 613 O O . GLN A 1 78 ? -4.051 3.9 10.57 1 92.25 78 GLN A O 1
ATOM 618 N N . GLY A 1 79 ? -5.168 4.125 12.586 1 92.88 79 GLY A N 1
ATOM 619 C CA . GLY A 1 79 ? -4.086 4.902 13.172 1 92.88 79 GLY A CA 1
ATOM 620 C C . GLY A 1 79 ? -2.916 4.051 13.625 1 92.88 79 GLY A C 1
ATOM 621 O O . GLY A 1 79 ? -3.107 2.957 14.156 1 92.88 79 GLY A O 1
ATOM 622 N N . CYS A 1 80 ? -1.74 4.672 13.312 1 91.56 80 CYS A N 1
ATOM 623 C CA . CYS A 1 80 ? -0.572 3.904 13.734 1 91.56 80 CYS A CA 1
ATOM 624 C C . CYS A 1 80 ? 0.6 4.828 14.055 1 91.56 80 CYS A C 1
ATOM 626 O O . CYS A 1 80 ? 0.529 6.035 13.805 1 91.56 80 CYS A O 1
ATOM 628 N N . SER A 1 81 ? 1.589 4.262 14.711 1 90.31 81 SER A N 1
ATOM 629 C CA . SER A 1 81 ? 2.887 4.902 14.898 1 90.31 81 SER A CA 1
ATOM 630 C C . SER A 1 81 ? 4.016 4.023 14.375 1 90.31 81 SER A C 1
ATOM 632 O O . SER A 1 81 ? 4.316 2.977 14.953 1 90.31 81 SER A O 1
ATOM 634 N N . ALA A 1 82 ? 4.516 4.469 13.219 1 83.38 82 ALA A N 1
ATOM 635 C CA . ALA A 1 82 ? 5.656 3.742 12.664 1 83.38 82 ALA A CA 1
ATOM 636 C C . ALA A 1 82 ? 6.816 3.705 13.656 1 83.38 82 ALA A C 1
ATOM 638 O O . ALA A 1 82 ? 7.609 2.762 13.656 1 83.38 82 ALA A O 1
ATOM 639 N N . LEU A 1 83 ? 6.887 4.688 14.469 1 82.25 83 LEU A N 1
ATOM 640 C CA . LEU A 1 83 ? 7.973 4.809 15.438 1 82.25 83 LEU A CA 1
ATOM 641 C C . LEU A 1 83 ? 7.848 3.75 16.531 1 82.25 83 LEU A C 1
ATOM 643 O O . LEU A 1 83 ? 8.844 3.123 16.906 1 82.25 83 LEU A O 1
ATOM 647 N N . THR A 1 84 ? 6.629 3.441 17.016 1 85.44 84 THR A N 1
ATOM 648 C CA . THR A 1 84 ? 6.414 2.518 18.125 1 85.44 84 THR A CA 1
ATOM 649 C C . THR A 1 84 ? 5.906 1.172 17.609 1 85.44 84 THR A C 1
ATOM 651 O O . THR A 1 84 ? 5.969 0.168 18.328 1 85.44 84 THR A O 1
ATOM 654 N N . GLY A 1 85 ? 5.387 1.177 16.438 1 82.5 85 GLY A N 1
ATOM 655 C CA . GLY A 1 85 ? 4.809 -0.035 15.883 1 82.5 85 GLY A CA 1
ATOM 656 C C . GLY A 1 85 ? 3.352 -0.229 16.25 1 82.5 85 GLY A C 1
ATOM 657 O O . GLY A 1 85 ? 2.707 -1.168 15.781 1 82.5 85 GLY A O 1
ATOM 658 N N . LYS A 1 86 ? 2.916 0.708 17.047 1 89 86 LYS A N 1
ATOM 659 C CA . LYS A 1 86 ? 1.522 0.601 17.469 1 89 86 LYS A CA 1
ATOM 660 C C . LYS A 1 86 ? 0.572 0.787 16.297 1 89 86 LYS A C 1
ATOM 662 O O . LYS A 1 86 ? 0.739 1.712 15.492 1 89 86 LYS A O 1
ATOM 667 N N . GLY A 1 87 ? -0.452 -0.147 16.156 1 90.81 87 GLY A N 1
ATOM 668 C CA . GLY A 1 87 ? -1.481 -0.019 15.133 1 90.81 87 GLY A CA 1
ATOM 669 C C . GLY A 1 87 ? -1.074 -0.606 13.797 1 90.81 87 GLY A C 1
ATOM 670 O O . GLY A 1 87 ? -1.924 -0.861 12.938 1 90.81 87 GLY A O 1
ATOM 671 N N . VAL A 1 88 ? 0.22 -0.799 13.531 1 86.81 88 VAL A N 1
ATOM 672 C CA . VAL A 1 88 ? 0.721 -1.291 12.25 1 86.81 88 VAL A CA 1
ATOM 673 C C . VAL A 1 88 ? 0.345 -2.762 12.086 1 86.81 88 VAL A C 1
ATOM 675 O O . VAL A 1 88 ? -0.232 -3.146 11.062 1 86.81 88 VAL A O 1
ATOM 678 N N . ASN A 1 89 ? 0.594 -3.494 13.195 1 86.44 89 ASN A N 1
ATOM 679 C CA . ASN A 1 89 ? 0.33 -4.926 13.125 1 86.44 89 ASN A CA 1
ATOM 680 C C . ASN A 1 89 ? -1.156 -5.215 12.938 1 86.44 89 ASN A C 1
ATOM 682 O O . ASN A 1 89 ? -1.526 -6.098 12.156 1 86.44 89 ASN A O 1
ATOM 686 N N . GLU A 1 90 ? -1.97 -4.445 13.602 1 90.88 90 GLU A N 1
ATOM 687 C CA . GLU A 1 90 ? -3.412 -4.609 13.453 1 90.88 90 GLU A CA 1
ATOM 688 C C . GLU A 1 90 ? -3.855 -4.344 12.016 1 90.88 90 GLU A C 1
ATOM 690 O O . GLU A 1 90 ? -4.676 -5.082 11.469 1 90.88 90 GLU A O 1
ATOM 695 N N . GLY A 1 91 ? -3.365 -3.344 11.398 1 91.75 91 GLY A N 1
ATOM 696 C CA . GLY A 1 91 ? -3.686 -3.031 10.016 1 91.75 91 GLY A CA 1
ATOM 697 C C . GLY A 1 91 ? -3.25 -4.109 9.047 1 91.75 91 GLY A C 1
ATOM 698 O O . GLY A 1 91 ? -4.016 -4.5 8.156 1 91.75 91 GLY A O 1
ATOM 699 N N . ILE A 1 92 ? -2.129 -4.617 9.297 1 87.12 92 ILE A N 1
ATOM 700 C CA . ILE A 1 92 ? -1.568 -5.637 8.414 1 87.12 92 ILE A CA 1
ATOM 701 C C . ILE A 1 92 ? -2.383 -6.926 8.531 1 87.12 92 ILE A C 1
ATOM 703 O O . ILE A 1 92 ? -2.654 -7.59 7.531 1 87.12 92 ILE A O 1
ATOM 707 N N . GLU A 1 93 ? -2.697 -7.242 9.766 1 88.31 93 GLU A N 1
ATOM 708 C CA . GLU A 1 93 ? -3.533 -8.422 9.977 1 88.31 93 GLU A CA 1
ATOM 709 C C . GLU A 1 93 ? -4.855 -8.305 9.227 1 88.31 93 GLU A C 1
ATOM 711 O O . GLU A 1 93 ? -5.316 -9.266 8.617 1 88.31 93 GLU A O 1
ATOM 716 N N . TRP A 1 94 ? -5.457 -7.195 9.352 1 91.44 94 TRP A N 1
ATOM 717 C CA . TRP A 1 94 ? -6.691 -6.938 8.617 1 91.44 94 TRP A CA 1
ATOM 718 C C . TRP A 1 94 ? -6.488 -7.148 7.121 1 91.44 94 TRP A C 1
ATOM 720 O O . TRP A 1 94 ? -7.301 -7.801 6.465 1 91.44 94 TRP A O 1
ATOM 730 N N . MET A 1 95 ? -5.414 -6.613 6.574 1 88.44 95 MET A N 1
ATOM 731 C CA . MET A 1 95 ? -5.117 -6.715 5.148 1 88.44 95 MET A CA 1
ATOM 732 C C . MET A 1 95 ? -4.91 -8.164 4.734 1 88.44 95 MET A C 1
ATOM 734 O O . MET A 1 95 ? -5.406 -8.602 3.695 1 88.44 95 MET A O 1
ATOM 738 N N . VAL A 1 96 ? -4.164 -8.844 5.582 1 84.25 96 VAL A N 1
ATOM 739 C CA . VAL A 1 96 ? -3.896 -10.25 5.301 1 84.25 96 VAL A CA 1
ATOM 740 C C . VAL A 1 96 ? -5.211 -11.023 5.238 1 84.25 96 VAL A C 1
ATOM 742 O O . VAL A 1 96 ? -5.41 -11.844 4.34 1 84.25 96 VAL A O 1
ATOM 745 N N . LYS A 1 97 ? -6.082 -10.742 6.199 1 85.38 97 LYS A N 1
ATOM 746 C CA . LYS A 1 97 ? -7.383 -11.398 6.215 1 85.38 97 LYS A CA 1
ATOM 747 C C . LYS A 1 97 ? -8.18 -11.078 4.953 1 85.38 97 LYS A C 1
ATOM 749 O O . LYS A 1 97 ? -8.844 -11.953 4.395 1 85.38 97 LYS A O 1
ATOM 754 N N . CYS A 1 98 ? -8.117 -9.859 4.488 1 83.69 98 CYS A N 1
ATOM 755 C CA . CYS A 1 98 ? -8.836 -9.438 3.289 1 83.69 98 CYS A CA 1
ATOM 756 C C . CYS A 1 98 ? -8.297 -10.156 2.055 1 83.69 98 CYS A C 1
ATOM 758 O O . CYS A 1 98 ? -9.07 -10.633 1.225 1 83.69 98 CYS A O 1
ATOM 760 N N . VAL A 1 99 ? -6.988 -10.258 1.953 1 78.56 99 VAL A N 1
ATOM 761 C CA . VAL A 1 99 ? -6.348 -10.828 0.772 1 78.56 99 VAL A CA 1
ATOM 762 C C . VAL A 1 99 ? -6.574 -12.336 0.744 1 78.56 99 VAL A C 1
ATOM 764 O O . VAL A 1 99 ? -6.766 -12.922 -0.325 1 78.56 99 VAL A O 1
ATOM 767 N N . VAL A 1 100 ? -6.5 -12.891 1.916 1 75.81 100 VAL A N 1
ATOM 768 C CA . VAL A 1 100 ? -6.711 -14.336 1.996 1 75.81 100 VAL A CA 1
ATOM 769 C C . VAL A 1 100 ? -8.164 -14.664 1.681 1 75.81 100 VAL A C 1
ATOM 771 O O . VAL A 1 100 ? -8.453 -15.672 1.031 1 75.81 100 VAL A O 1
ATOM 774 N N . ARG A 1 101 ? -8.992 -13.852 2.178 1 71.69 101 ARG A N 1
ATOM 775 C CA . ARG A 1 101 ? -10.414 -14.055 1.903 1 71.69 101 ARG A CA 1
ATOM 776 C C . ARG A 1 101 ? -10.711 -13.906 0.415 1 71.69 101 ARG A C 1
ATOM 778 O O . ARG A 1 101 ? -11.57 -14.609 -0.125 1 71.69 101 ARG A O 1
ATOM 785 N N . ASN A 1 102 ? -10.141 -12.922 -0.183 1 60.41 102 ASN A N 1
ATOM 786 C CA . ASN A 1 102 ? -10.375 -12.68 -1.603 1 60.41 102 ASN A CA 1
ATOM 787 C C . ASN A 1 102 ? -9.852 -13.828 -2.459 1 60.41 102 ASN A C 1
ATOM 789 O O . ASN A 1 102 ? -10.305 -14.023 -3.59 1 60.41 102 ASN A O 1
ATOM 793 N N . ILE A 1 103 ? -8.859 -14.609 -1.967 1 54.78 103 ILE A N 1
ATOM 794 C CA . ILE A 1 103 ? -8.414 -15.82 -2.65 1 54.78 103 ILE A CA 1
ATOM 795 C C . ILE A 1 103 ? -9.594 -16.766 -2.854 1 54.78 103 ILE A C 1
ATOM 797 O O . ILE A 1 103 ? -9.68 -17.453 -3.871 1 54.78 103 ILE A O 1
ATOM 801 N N . HIS A 1 104 ? -10.453 -16.859 -1.867 1 49.28 104 HIS A N 1
ATOM 802 C CA . HIS A 1 104 ? -11.602 -17.75 -1.923 1 49.28 104 HIS A CA 1
ATOM 803 C C . HIS A 1 104 ? -12.797 -17.094 -2.59 1 49.28 104 HIS A C 1
ATOM 805 O O . HIS A 1 104 ? -13.883 -17.672 -2.664 1 49.28 104 HIS A O 1
ATOM 811 N N . ARG A 1 105 ? -12.633 -15.82 -2.959 1 46.56 105 ARG A N 1
ATOM 812 C CA . ARG A 1 105 ? -13.844 -15.219 -3.504 1 46.56 105 ARG A CA 1
ATOM 813 C C . ARG A 1 105 ? -14.109 -15.703 -4.926 1 46.56 105 ARG A C 1
ATOM 815 O O . ARG A 1 105 ? -13.195 -15.742 -5.754 1 46.56 105 ARG A O 1
ATOM 822 N N . PRO A 1 106 ? -15.203 -16.328 -5.172 1 42.88 106 PRO A N 1
ATOM 823 C CA . PRO A 1 106 ? -15.602 -16.812 -6.496 1 42.88 106 PRO A CA 1
ATOM 824 C C . PRO A 1 106 ? -15.43 -15.75 -7.582 1 42.88 106 PRO A C 1
ATOM 826 O O . PRO A 1 106 ? -15.398 -14.555 -7.281 1 42.88 106 PRO A O 1
ATOM 829 N N . PRO A 1 107 ? -14.938 -16.094 -8.914 1 40.81 107 PRO A N 1
ATOM 830 C CA . PRO A 1 107 ? -14.867 -15.172 -10.062 1 40.81 107 PRO A CA 1
ATOM 831 C C . PRO A 1 107 ? -16.016 -14.18 -10.094 1 40.81 107 PRO A C 1
ATOM 833 O O . PRO A 1 107 ? -17.109 -14.477 -9.602 1 40.81 107 PRO A O 1
ATOM 836 N N . ARG A 1 108 ? -15.734 -12.844 -9.938 1 40 108 ARG A N 1
ATOM 837 C CA . ARG A 1 108 ? -16.938 -12.031 -10.148 1 40 108 ARG A CA 1
ATOM 838 C C . ARG A 1 108 ? -17.719 -12.508 -11.367 1 40 108 ARG A C 1
ATOM 840 O O . ARG A 1 108 ? -17.125 -13.039 -12.312 1 40 108 ARG A O 1
ATOM 847 N N . GLN A 1 109 ? -18.953 -12.461 -11.25 1 37.81 109 GLN A N 1
ATOM 848 C CA . GLN A 1 109 ? -19.875 -12.82 -12.328 1 37.81 109 GLN A CA 1
ATOM 849 C C . GLN A 1 109 ? -19.531 -12.07 -13.609 1 37.81 109 GLN A C 1
ATOM 851 O O . GLN A 1 109 ? -19.859 -12.523 -14.703 1 37.81 109 GLN A O 1
ATOM 856 N N . LYS A 1 110 ? -19.281 -10.789 -13.539 1 37.34 110 LYS A N 1
ATOM 857 C CA . LYS A 1 110 ? -19.125 -10.102 -14.82 1 37.34 110 LYS A CA 1
ATOM 858 C C . LYS A 1 110 ? -17.922 -10.648 -15.594 1 37.34 110 LYS A C 1
ATOM 860 O O . LYS A 1 110 ? -17.688 -10.25 -16.734 1 37.34 110 LYS A O 1
ATOM 865 N N . ASP A 1 111 ? -17.031 -11.141 -14.969 1 33.47 111 ASP A N 1
ATOM 866 C CA . ASP A 1 111 ? -15.977 -11.852 -15.703 1 33.47 111 ASP A CA 1
ATOM 867 C C . ASP A 1 111 ? -16.516 -13.141 -16.312 1 33.47 111 ASP A C 1
ATOM 869 O O . ASP A 1 111 ? -15.812 -13.82 -17.062 1 33.47 111 ASP A O 1
ATOM 873 N N . ILE A 1 112 ? -17.359 -13.586 -15.75 1 29.72 112 ILE A N 1
ATOM 874 C CA . ILE A 1 112 ? -18.078 -14.68 -16.391 1 29.72 112 ILE A CA 1
ATOM 875 C C . ILE A 1 112 ? -19 -14.133 -17.484 1 29.72 112 ILE A C 1
ATOM 877 O O . ILE A 1 112 ? -19.641 -14.891 -18.203 1 29.72 112 ILE A O 1
ATOM 881 N N . THR A 1 113 ? -19.219 -12.844 -17.469 1 26.05 113 THR A N 1
ATOM 882 C CA . THR A 1 113 ? -20.109 -12.68 -18.609 1 26.05 113 THR A CA 1
ATOM 883 C C . THR A 1 113 ? -19.312 -12.586 -19.906 1 26.05 113 THR A C 1
ATOM 885 O O . THR A 1 113 ? -18.266 -11.922 -19.953 1 26.05 113 THR A O 1
ATOM 888 N N . TYR B 1 1 ? 11.227 21.188 3.211 1 30.97 1 TYR B N 1
ATOM 889 C CA . TYR B 1 1 ? 10.18 20.406 2.549 1 30.97 1 TYR B CA 1
ATOM 890 C C . TYR B 1 1 ? 10.117 19 3.115 1 30.97 1 TYR B C 1
ATOM 892 O O . TYR B 1 1 ? 11.117 18.281 3.135 1 30.97 1 TYR B O 1
ATOM 900 N N . TYR B 1 2 ? 9.648 18.828 4.145 1 40.53 2 TYR B N 1
ATOM 901 C CA . TYR B 1 2 ? 9.633 17.562 4.887 1 40.53 2 TYR B CA 1
ATOM 902 C C . TYR B 1 2 ? 9.109 16.438 4.016 1 40.53 2 TYR B C 1
ATOM 904 O O . TYR B 1 2 ? 8.172 16.609 3.24 1 40.53 2 TYR B O 1
ATOM 912 N N . ALA B 1 3 ? 10.102 15.75 3.539 1 44.81 3 ALA B N 1
ATOM 913 C CA . ALA B 1 3 ? 9.859 14.641 2.623 1 44.81 3 ALA B CA 1
ATOM 914 C C . ALA B 1 3 ? 8.602 13.875 3.008 1 44.81 3 ALA B C 1
ATOM 916 O O . ALA B 1 3 ? 8.211 13.852 4.18 1 44.81 3 ALA B O 1
ATOM 917 N N . GLU B 1 4 ? 7.793 13.828 2.111 1 51.41 4 GLU B N 1
ATOM 918 C CA . GLU B 1 4 ? 6.484 13.188 2.213 1 51.41 4 GLU B CA 1
ATOM 919 C C . GLU B 1 4 ? 6.582 11.836 2.924 1 51.41 4 GLU B C 1
ATOM 921 O O . GLU B 1 4 ? 7.508 11.062 2.672 1 51.41 4 GLU B O 1
ATOM 926 N N . SER B 1 5 ? 6.246 11.664 4.156 1 59.75 5 SER B N 1
ATOM 927 C CA . SER B 1 5 ? 6.219 10.516 5.055 1 59.75 5 SER B CA 1
ATOM 928 C C . SER B 1 5 ? 5.203 9.477 4.594 1 59.75 5 SER B C 1
ATOM 930 O O . SER B 1 5 ? 4.734 8.664 5.391 1 59.75 5 SER B O 1
ATOM 932 N N . HIS B 1 6 ? 5.051 9.492 3.193 1 71.88 6 HIS B N 1
ATOM 933 C CA . HIS B 1 6 ? 4.074 8.539 2.686 1 71.88 6 HIS B CA 1
ATOM 934 C C . HIS B 1 6 ? 4.758 7.266 2.188 1 71.88 6 HIS B C 1
ATOM 936 O O . HIS B 1 6 ? 5.969 7.25 1.972 1 71.88 6 HIS B O 1
ATOM 942 N N . GLY B 1 7 ? 4.207 6.18 2.373 1 85.38 7 GLY B N 1
ATOM 943 C CA . GLY B 1 7 ? 4.645 4.914 1.806 1 85.38 7 GLY B CA 1
ATOM 944 C C . GLY B 1 7 ? 3.514 4.117 1.185 1 85.38 7 GLY B C 1
ATOM 945 O O . GLY B 1 7 ? 2.352 4.277 1.563 1 85.38 7 GLY B O 1
ATOM 946 N N . VAL B 1 8 ? 3.898 3.383 0.216 1 86.69 8 VAL B N 1
ATOM 947 C CA . VAL B 1 8 ? 2.902 2.545 -0.446 1 86.69 8 VAL B CA 1
ATOM 948 C C . VAL B 1 8 ? 3.357 1.087 -0.423 1 86.69 8 VAL B C 1
ATOM 950 O O . VAL B 1 8 ? 4.516 0.787 -0.72 1 86.69 8 VAL B O 1
ATOM 953 N N . ILE B 1 9 ? 2.449 0.274 0.008 1 90.56 9 ILE B N 1
ATOM 954 C CA . ILE B 1 9 ? 2.701 -1.163 -0.012 1 90.56 9 ILE B CA 1
ATOM 955 C C . ILE B 1 9 ? 1.714 -1.846 -0.956 1 90.56 9 ILE B C 1
ATOM 957 O O . ILE B 1 9 ? 0.5 -1.675 -0.824 1 90.56 9 ILE B O 1
ATOM 961 N N . TYR B 1 10 ? 2.242 -2.588 -1.889 1 88.38 10 TYR B N 1
ATOM 962 C CA . TYR B 1 10 ? 1.437 -3.316 -2.861 1 88.38 10 TYR B CA 1
ATOM 963 C C . TYR B 1 10 ? 1.586 -4.82 -2.676 1 88.38 10 TYR B C 1
ATOM 965 O O . TYR B 1 10 ? 2.699 -5.348 -2.701 1 88.38 10 TYR B O 1
ATOM 973 N N . ILE B 1 11 ? 0.465 -5.426 -2.445 1 88.75 11 ILE B N 1
ATOM 974 C CA . ILE B 1 11 ? 0.467 -6.875 -2.281 1 88.75 11 ILE B CA 1
ATOM 975 C C . ILE B 1 11 ? -0.015 -7.543 -3.568 1 88.75 11 ILE B C 1
ATOM 977 O O . ILE B 1 11 ? -1.073 -7.191 -4.098 1 88.75 11 ILE B O 1
ATOM 981 N N . ILE B 1 12 ? 0.817 -8.484 -4.105 1 85.38 12 ILE B N 1
ATOM 982 C CA . ILE B 1 12 ? 0.439 -9.172 -5.34 1 85.38 12 ILE B CA 1
ATOM 983 C C . ILE B 1 12 ? 0.431 -10.68 -5.113 1 85.38 12 ILE B C 1
ATOM 985 O O . ILE B 1 12 ? 1.116 -11.18 -4.219 1 85.38 12 ILE B O 1
ATOM 989 N N . ASP B 1 13 ? -0.289 -11.344 -5.949 1 82.69 13 ASP B N 1
ATOM 990 C CA . ASP B 1 13 ? -0.317 -12.805 -5.961 1 82.69 13 ASP B CA 1
ATOM 991 C C . ASP B 1 13 ? 0.798 -13.367 -6.84 1 82.69 13 ASP B C 1
ATOM 993 O O . ASP B 1 13 ? 0.827 -13.117 -8.047 1 82.69 13 ASP B O 1
ATOM 997 N N . SER B 1 14 ? 1.726 -14.047 -6.234 1 87.31 14 SER B N 1
ATOM 998 C CA . SER B 1 14 ? 2.873 -14.523 -6.996 1 87.31 14 SER B CA 1
ATOM 999 C C . SER B 1 14 ? 2.559 -15.844 -7.699 1 87.31 14 SER B C 1
ATOM 1001 O O . SER B 1 14 ? 3.439 -16.453 -8.312 1 87.31 14 SER B O 1
ATOM 1003 N N . THR B 1 15 ? 1.376 -16.359 -7.496 1 83.94 15 THR B N 1
ATOM 1004 C CA . THR B 1 15 ? 1.037 -17.641 -8.094 1 83.94 15 THR B CA 1
ATOM 1005 C C . THR B 1 15 ? 0.345 -17.453 -9.438 1 83.94 15 THR B C 1
ATOM 1007 O O . THR B 1 15 ? 0.195 -18.406 -10.203 1 83.94 15 THR B O 1
ATOM 1010 N N . ASP B 1 16 ? -0.052 -16.281 -9.719 1 75.94 16 ASP B N 1
ATOM 1011 C CA . ASP B 1 16 ? -0.799 -16.016 -10.945 1 75.94 16 ASP B CA 1
ATOM 1012 C C . ASP B 1 16 ? 0.045 -15.234 -11.945 1 75.94 16 ASP B C 1
ATOM 1014 O O . ASP B 1 16 ? -0.057 -14.008 -12.023 1 75.94 16 ASP B O 1
ATOM 1018 N N . GLU B 1 17 ? 0.695 -15.898 -12.719 1 75.75 17 GLU B N 1
ATOM 1019 C CA . GLU B 1 17 ? 1.581 -15.266 -13.695 1 75.75 17 GLU B CA 1
ATOM 1020 C C . GLU B 1 17 ? 0.789 -14.469 -14.727 1 75.75 17 GLU B C 1
ATOM 1022 O O . GLU B 1 17 ? 1.238 -13.406 -15.172 1 75.75 17 GLU B O 1
ATOM 1027 N N . GLU B 1 18 ? -0.347 -14.93 -15.109 1 73.06 18 GLU B N 1
ATOM 1028 C CA . GLU B 1 18 ? -1.178 -14.25 -16.094 1 73.06 18 GLU B CA 1
ATOM 1029 C C . GLU B 1 18 ? -1.742 -12.945 -15.547 1 73.06 18 GLU B C 1
ATOM 1031 O O . GLU B 1 18 ? -1.826 -11.945 -16.266 1 73.06 18 GLU B O 1
ATOM 1036 N N . ARG B 1 19 ? -2.01 -13.031 -14.359 1 71.75 19 ARG B N 1
ATOM 1037 C CA . ARG B 1 19 ? -2.613 -11.867 -13.719 1 71.75 19 ARG B CA 1
ATOM 1038 C C . ARG B 1 19 ? -1.548 -10.867 -13.281 1 71.75 19 ARG B C 1
ATOM 1040 O O . ARG B 1 19 ? -1.839 -9.688 -13.094 1 71.75 19 ARG B O 1
ATOM 1047 N N . LEU B 1 20 ? -0.329 -11.352 -13.234 1 76.69 20 LEU B N 1
ATOM 1048 C CA . LEU B 1 20 ? 0.766 -10.484 -12.82 1 76.69 20 LEU B CA 1
ATOM 1049 C C . LEU B 1 20 ? 0.922 -9.305 -13.781 1 76.69 20 LEU B C 1
ATOM 1051 O O . LEU B 1 20 ? 1.241 -8.195 -13.359 1 76.69 20 LEU B O 1
ATOM 1055 N N . SER B 1 21 ? 0.591 -9.547 -15.016 1 77.62 21 SER B N 1
ATOM 1056 C CA . SER B 1 21 ? 0.678 -8.484 -16 1 77.62 21 SER B CA 1
ATOM 1057 C C . SER B 1 21 ? -0.319 -7.367 -15.703 1 77.62 21 SER B C 1
ATOM 1059 O O . SER B 1 21 ? -0.008 -6.188 -15.875 1 77.62 21 SER B O 1
ATOM 1061 N N . GLU B 1 22 ? -1.483 -7.816 -15.297 1 74.38 22 GLU B N 1
ATOM 1062 C CA . GLU B 1 22 ? -2.5 -6.832 -14.945 1 74.38 22 GLU B CA 1
ATOM 1063 C C . GLU B 1 22 ? -2.104 -6.059 -13.688 1 74.38 22 GLU B C 1
ATOM 1065 O O . GLU B 1 22 ? -2.289 -4.84 -13.617 1 74.38 22 GLU B O 1
ATOM 1070 N N . SER B 1 23 ? -1.593 -6.863 -12.742 1 73.88 23 SER B N 1
ATOM 1071 C CA . SER B 1 23 ? -1.107 -6.234 -11.516 1 73.88 23 SER B CA 1
ATOM 1072 C C . SER B 1 23 ? 0.024 -5.254 -11.805 1 73.88 23 SER B C 1
ATOM 1074 O O . SER B 1 23 ? 0.095 -4.184 -11.203 1 73.88 23 SER B O 1
ATOM 1076 N N . LYS B 1 24 ? 0.804 -5.613 -12.719 1 79.38 24 LYS B N 1
ATOM 1077 C CA . LYS B 1 24 ? 1.915 -4.762 -13.133 1 79.38 24 LYS B CA 1
ATOM 1078 C C . LYS B 1 24 ? 1.41 -3.451 -13.727 1 79.38 24 LYS B C 1
ATOM 1080 O O . LYS B 1 24 ? 1.959 -2.383 -13.445 1 79.38 24 LYS B O 1
ATOM 1085 N N . ARG B 1 25 ? 0.449 -3.564 -14.562 1 78.12 25 ARG B N 1
ATOM 1086 C CA . ARG B 1 25 ? -0.118 -2.373 -15.18 1 78.12 25 ARG B CA 1
ATOM 1087 C C . ARG B 1 25 ? -0.709 -1.437 -14.133 1 78.12 25 ARG B C 1
ATOM 1089 O O . ARG B 1 25 ? -0.532 -0.219 -14.211 1 78.12 25 ARG B O 1
ATOM 1096 N N . ALA B 1 26 ? -1.394 -2.078 -13.258 1 72 26 ALA B N 1
ATOM 1097 C CA . ALA B 1 26 ? -1.967 -1.299 -12.164 1 72 26 ALA B CA 1
ATOM 1098 C C . ALA B 1 26 ? -0.874 -0.617 -11.344 1 72 26 ALA B C 1
ATOM 1100 O O . ALA B 1 26 ? -0.986 0.564 -11.008 1 72 26 ALA B O 1
ATOM 1101 N N . PHE B 1 27 ? 0.112 -1.339 -11.125 1 76 27 PHE B N 1
ATOM 1102 C CA . PHE B 1 27 ? 1.252 -0.838 -10.359 1 76 27 PHE B CA 1
ATOM 1103 C C . PHE B 1 27 ? 1.942 0.298 -11.109 1 76 27 PHE B C 1
ATOM 1105 O O . PHE B 1 27 ? 2.283 1.321 -10.508 1 76 27 PHE B O 1
ATOM 1112 N N . GLU B 1 28 ? 2.121 0.139 -12.312 1 78.31 28 GLU B N 1
ATOM 1113 C CA . GLU B 1 28 ? 2.76 1.156 -13.141 1 78.31 28 GLU B CA 1
ATOM 1114 C C . GLU B 1 28 ? 1.967 2.459 -13.125 1 78.31 28 GLU B C 1
ATOM 1116 O O . GLU B 1 28 ? 2.545 3.543 -13.023 1 78.31 28 GLU B O 1
ATOM 1121 N N . LYS B 1 29 ? 0.751 2.326 -13.242 1 76.19 29 LYS B N 1
ATOM 1122 C CA . LYS B 1 29 ? -0.104 3.508 -13.219 1 76.19 29 LYS B CA 1
ATOM 1123 C C . LYS B 1 29 ? -0.003 4.23 -11.875 1 76.19 29 LYS B C 1
ATOM 1125 O O . LYS B 1 29 ? 0.007 5.461 -11.828 1 76.19 29 LYS B O 1
ATOM 1130 N N . MET B 1 30 ? 0.091 3.406 -10.875 1 73.06 30 MET B N 1
ATOM 1131 C CA . MET B 1 30 ? 0.178 3.955 -9.523 1 73.06 30 MET B CA 1
ATOM 1132 C C . MET B 1 30 ? 1.504 4.676 -9.312 1 73.06 30 MET B C 1
ATOM 1134 O O . MET B 1 30 ? 1.531 5.801 -8.805 1 73.06 30 MET B O 1
ATOM 1138 N N . VAL B 1 31 ? 2.547 4.125 -9.789 1 72.5 31 VAL B N 1
ATOM 1139 C CA . VAL B 1 31 ? 3.889 4.629 -9.516 1 72.5 31 VAL B CA 1
ATOM 1140 C C . VAL B 1 31 ? 4.176 5.836 -10.406 1 72.5 31 VAL B C 1
ATOM 1142 O O . VAL B 1 31 ? 5.008 6.68 -10.078 1 72.5 31 VAL B O 1
ATOM 1145 N N . THR B 1 32 ? 3.562 5.859 -11.508 1 73.25 32 THR B N 1
ATOM 1146 C CA . THR B 1 32 ? 3.797 6.969 -12.43 1 73.25 32 THR B CA 1
ATOM 1147 C C . THR B 1 32 ? 3.033 8.211 -11.977 1 73.25 32 THR B C 1
ATOM 1149 O O . THR B 1 32 ? 3.189 9.289 -12.562 1 73.25 32 THR B O 1
ATOM 1152 N N . ASN B 1 33 ? 2.301 8.008 -10.961 1 69.12 33 ASN B N 1
ATOM 1153 C CA . ASN B 1 33 ? 1.649 9.18 -10.383 1 69.12 33 ASN B CA 1
ATOM 1154 C C . ASN B 1 33 ? 2.666 10.148 -9.789 1 69.12 33 ASN B C 1
ATOM 1156 O O . ASN B 1 33 ? 3.402 9.797 -8.867 1 69.12 33 ASN B O 1
ATOM 1160 N N . GLU B 1 34 ? 2.756 11.312 -10.281 1 65.5 34 GLU B N 1
ATOM 1161 C CA . GLU B 1 34 ? 3.725 12.336 -9.891 1 65.5 34 GLU B CA 1
ATOM 1162 C C . GLU B 1 34 ? 3.668 12.609 -8.391 1 65.5 34 GLU B C 1
ATOM 1164 O O . GLU B 1 34 ? 4.691 12.906 -7.77 1 65.5 34 GLU B O 1
ATOM 1169 N N . ILE B 1 35 ? 2.475 12.43 -7.906 1 63.69 35 ILE B N 1
ATOM 1170 C CA . ILE B 1 35 ? 2.275 12.742 -6.496 1 63.69 35 ILE B CA 1
ATOM 1171 C C . ILE B 1 35 ? 2.984 11.703 -5.633 1 63.69 35 ILE B C 1
ATOM 1173 O O . ILE B 1 35 ? 3.414 12 -4.516 1 63.69 35 ILE B O 1
ATOM 1177 N N . LEU B 1 36 ? 3.209 10.531 -6.211 1 67.44 36 LEU B N 1
ATOM 1178 C CA . LEU B 1 36 ? 3.861 9.461 -5.465 1 67.44 36 LEU B CA 1
ATOM 1179 C C . LEU B 1 36 ? 5.359 9.438 -5.746 1 67.44 36 LEU B C 1
ATOM 1181 O O . LEU B 1 36 ? 6.059 8.508 -5.332 1 67.44 36 LEU B O 1
ATOM 1185 N N . GLU B 1 37 ? 5.672 10.516 -6.391 1 70.69 37 GLU B N 1
ATOM 1186 C CA . GLU B 1 37 ? 7.102 10.602 -6.672 1 70.69 37 GLU B CA 1
ATOM 1187 C C . GLU B 1 37 ? 7.91 10.719 -5.387 1 70.69 37 GLU B C 1
ATOM 1189 O O . GLU B 1 37 ? 7.57 11.508 -4.5 1 70.69 37 GLU B O 1
ATOM 1194 N N . GLY B 1 38 ? 8.898 9.883 -5.227 1 71.12 38 GLY B N 1
ATOM 1195 C CA . GLY B 1 38 ? 9.781 9.922 -4.07 1 71.12 38 GLY B CA 1
ATOM 1196 C C . GLY B 1 38 ? 9.25 9.117 -2.895 1 71.12 38 GLY B C 1
ATOM 1197 O O . GLY B 1 38 ? 9.906 9.031 -1.854 1 71.12 38 GLY B O 1
ATOM 1198 N N . VAL B 1 39 ? 8.062 8.633 -3.041 1 76.88 39 VAL B N 1
ATOM 1199 C CA . VAL B 1 39 ? 7.441 7.863 -1.972 1 76.88 39 VAL B CA 1
ATOM 1200 C C . VAL B 1 39 ? 7.953 6.426 -2.004 1 76.88 39 VAL B C 1
ATOM 1202 O O . VAL B 1 39 ? 8 5.801 -3.066 1 76.88 39 VAL B O 1
ATOM 1205 N N . PRO B 1 40 ? 8.516 5.969 -0.848 1 85.38 40 PRO B N 1
ATOM 1206 C CA . PRO B 1 40 ? 8.969 4.578 -0.821 1 85.38 40 PRO B CA 1
ATOM 1207 C C . PRO B 1 40 ? 7.879 3.588 -1.22 1 85.38 40 PRO B C 1
ATOM 1209 O O . PRO B 1 40 ? 6.711 3.783 -0.878 1 85.38 40 PRO B O 1
ATOM 1212 N N . LEU B 1 41 ? 8.336 2.521 -1.903 1 86.56 41 LEU B N 1
ATOM 1213 C CA . LEU B 1 41 ? 7.41 1.517 -2.412 1 86.56 41 LEU B CA 1
ATOM 1214 C C . LEU B 1 41 ? 7.836 0.117 -1.98 1 86.56 41 LEU B C 1
ATOM 1216 O O . LEU B 1 41 ? 9 -0.254 -2.125 1 86.56 41 LEU B O 1
ATOM 1220 N N . LEU B 1 42 ? 6.859 -0.561 -1.369 1 89.88 42 LEU B N 1
ATOM 1221 C CA . LEU B 1 42 ? 7.09 -1.951 -0.993 1 89.88 42 LEU B CA 1
ATOM 1222 C C . LEU B 1 42 ? 6.141 -2.881 -1.739 1 89.88 42 LEU B C 1
ATOM 1224 O O . LEU B 1 42 ? 4.922 -2.701 -1.688 1 89.88 42 LEU B O 1
ATOM 1228 N N . VAL B 1 43 ? 6.734 -3.793 -2.496 1 90.06 43 VAL B N 1
ATOM 1229 C CA . VAL B 1 43 ? 5.941 -4.812 -3.176 1 90.06 43 VAL B CA 1
ATOM 1230 C C . VAL B 1 43 ? 6.059 -6.141 -2.43 1 90.06 43 VAL B C 1
ATOM 1232 O O . VAL B 1 43 ? 7.16 -6.68 -2.277 1 90.06 43 VAL B O 1
ATOM 1235 N N . LEU B 1 44 ? 4.957 -6.59 -1.932 1 90.81 44 LEU B N 1
ATOM 1236 C CA . LEU B 1 44 ? 4.91 -7.879 -1.25 1 90.81 44 LEU B CA 1
ATOM 1237 C C . LEU B 1 44 ? 4.379 -8.969 -2.176 1 90.81 44 LEU B C 1
ATOM 1239 O O . LEU B 1 44 ? 3.199 -8.953 -2.535 1 90.81 44 LEU B O 1
ATOM 1243 N N . ALA B 1 45 ? 5.27 -9.812 -2.592 1 91.06 45 ALA B N 1
ATOM 1244 C CA . ALA B 1 45 ? 4.844 -10.969 -3.381 1 91.06 45 ALA B CA 1
ATOM 1245 C C . ALA B 1 45 ? 4.301 -12.078 -2.484 1 91.06 45 ALA B C 1
ATOM 1247 O O . ALA B 1 45 ? 5.066 -12.836 -1.891 1 91.06 45 ALA B O 1
ATOM 1248 N N . ASN B 1 46 ? 2.967 -12.188 -2.537 1 87.75 46 ASN B N 1
ATOM 1249 C CA . ASN B 1 46 ? 2.283 -13.102 -1.621 1 87.75 46 ASN B CA 1
ATOM 1250 C C . ASN B 1 46 ? 2.207 -14.516 -2.186 1 87.75 46 ASN B C 1
ATOM 1252 O O . ASN B 1 46 ? 2.494 -14.734 -3.363 1 87.75 46 ASN B O 1
ATOM 1256 N N . LYS B 1 47 ? 1.925 -15.547 -1.337 1 88.56 47 LYS B N 1
ATOM 1257 C CA . LYS B 1 47 ? 1.725 -16.953 -1.64 1 88.56 47 LYS B CA 1
ATOM 1258 C C . LYS B 1 47 ? 3.043 -17.641 -2.006 1 88.56 47 LYS B C 1
ATOM 1260 O O . LYS B 1 47 ? 3.08 -18.5 -2.887 1 88.56 47 LYS B O 1
ATOM 1265 N N . GLN B 1 48 ? 4.105 -17.016 -1.408 1 89.94 48 GLN B N 1
ATOM 1266 C CA . GLN B 1 48 ? 5.414 -17.625 -1.639 1 89.94 48 GLN B CA 1
ATOM 1267 C C . GLN B 1 48 ? 5.508 -19 -0.979 1 89.94 48 GLN B C 1
ATOM 1269 O O . GLN B 1 48 ? 6.484 -19.719 -1.18 1 89.94 48 GLN B O 1
ATOM 1274 N N . ASP B 1 49 ? 4.422 -19.297 -0.215 1 87.81 49 ASP B N 1
ATOM 1275 C CA . ASP B 1 49 ? 4.34 -20.625 0.409 1 87.81 49 ASP B CA 1
ATOM 1276 C C . ASP B 1 49 ? 3.84 -21.672 -0.584 1 87.81 49 ASP B C 1
ATOM 1278 O O . ASP B 1 49 ? 3.926 -22.875 -0.323 1 87.81 49 ASP B O 1
ATOM 1282 N N . ILE B 1 50 ? 3.219 -21.188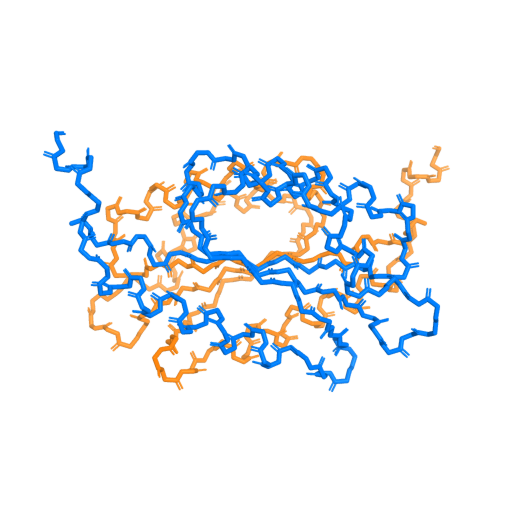 -1.656 1 86.81 50 ILE B N 1
ATOM 1283 C CA . ILE B 1 50 ? 2.66 -22.078 -2.664 1 86.81 50 ILE B CA 1
ATOM 1284 C C . ILE B 1 50 ? 3.762 -22.531 -3.621 1 86.81 50 ILE B C 1
ATOM 1286 O O . ILE B 1 50 ? 4.641 -21.75 -3.982 1 86.81 50 ILE B O 1
ATOM 1290 N N . GLU B 1 51 ? 3.6 -23.719 -4.012 1 87.44 51 GLU B N 1
ATOM 1291 C CA . GLU B 1 51 ? 4.578 -24.266 -4.945 1 87.44 51 GLU B CA 1
ATOM 1292 C C . GLU B 1 51 ? 4.43 -23.656 -6.332 1 87.44 51 GLU B C 1
ATOM 1294 O O . GLU B 1 51 ? 3.314 -23.375 -6.777 1 87.44 51 GLU B O 1
ATOM 1299 N N . ASN B 1 52 ? 5.539 -23.406 -7.035 1 86.88 52 ASN B N 1
ATOM 1300 C CA . ASN B 1 52 ? 5.598 -22.922 -8.414 1 86.88 52 ASN B CA 1
ATOM 1301 C C . ASN B 1 52 ? 5.211 -21.453 -8.5 1 86.88 52 ASN B C 1
ATOM 1303 O O . ASN B 1 52 ? 4.762 -20.984 -9.555 1 86.88 52 ASN B O 1
ATOM 1307 N N . CYS B 1 53 ? 5.125 -20.844 -7.332 1 87.69 53 CYS B N 1
ATOM 1308 C CA . CYS B 1 53 ? 4.91 -19.391 -7.387 1 87.69 53 CYS B CA 1
ATOM 1309 C C . CYS B 1 53 ? 6.086 -18.688 -8.062 1 87.69 53 CYS B C 1
ATOM 1311 O O . CYS B 1 53 ? 7.148 -19.297 -8.242 1 87.69 53 CYS B O 1
ATOM 1313 N N . LEU B 1 54 ? 5.793 -17.469 -8.594 1 88.38 54 LEU B N 1
ATOM 1314 C CA . LEU B 1 54 ? 6.863 -16.688 -9.188 1 88.38 54 LEU B CA 1
ATOM 1315 C C . LEU B 1 54 ? 7.898 -16.297 -8.141 1 88.38 54 LEU B C 1
ATOM 1317 O O . LEU B 1 54 ? 7.543 -15.93 -7.016 1 88.38 54 LEU B O 1
ATOM 1321 N N . SER B 1 55 ? 9.164 -16.453 -8.484 1 90 55 SER B N 1
ATOM 1322 C CA . SER B 1 55 ? 10.234 -16.047 -7.578 1 90 55 SER B CA 1
ATOM 1323 C C . SER B 1 55 ? 10.352 -14.531 -7.512 1 90 55 SER B C 1
ATOM 1325 O O . SER B 1 55 ? 9.852 -13.82 -8.391 1 90 55 SER B O 1
ATOM 1327 N N . ILE B 1 56 ? 11.031 -14.078 -6.453 1 89.62 56 ILE B N 1
ATOM 1328 C CA . ILE B 1 56 ? 11.227 -12.641 -6.262 1 89.62 56 ILE B CA 1
ATOM 1329 C C . ILE B 1 56 ? 12.016 -12.07 -7.438 1 89.62 56 ILE B C 1
ATOM 1331 O O . ILE B 1 56 ? 11.648 -11.031 -7.992 1 89.62 56 ILE B O 1
ATOM 1335 N N . PRO B 1 57 ? 13.016 -12.844 -7.934 1 90.25 57 PRO B N 1
ATOM 1336 C CA . PRO B 1 57 ? 13.719 -12.336 -9.109 1 90.25 57 PRO B CA 1
ATOM 1337 C C . PRO B 1 57 ? 12.82 -12.219 -10.336 1 90.25 57 PRO B C 1
ATOM 1339 O O . PRO B 1 57 ? 12.938 -11.266 -11.109 1 90.25 57 PRO B O 1
ATOM 1342 N N . ASP B 1 58 ? 11.891 -13.148 -10.523 1 88.19 58 ASP B N 1
ATOM 1343 C CA . ASP B 1 58 ? 10.953 -13.109 -11.641 1 88.19 58 ASP B CA 1
ATOM 1344 C C . ASP B 1 58 ? 10.016 -11.914 -11.531 1 88.19 58 ASP B C 1
ATOM 1346 O O . ASP B 1 58 ? 9.75 -11.242 -12.531 1 88.19 58 ASP B O 1
ATOM 1350 N N . ILE B 1 59 ? 9.617 -11.688 -10.359 1 86.88 59 ILE B N 1
ATOM 1351 C CA . ILE B 1 59 ? 8.711 -10.57 -10.117 1 86.88 59 ILE B CA 1
ATOM 1352 C C . ILE B 1 59 ? 9.445 -9.25 -10.328 1 86.88 59 ILE B C 1
ATOM 1354 O O . ILE B 1 59 ? 8.906 -8.328 -10.945 1 86.88 59 ILE B O 1
ATOM 1358 N N . LYS B 1 60 ? 10.672 -9.148 -9.797 1 86.38 60 LYS B N 1
ATOM 1359 C CA . LYS B 1 60 ? 11.484 -7.945 -9.977 1 86.38 60 LYS B CA 1
ATOM 1360 C C . LYS B 1 60 ? 11.711 -7.648 -11.453 1 86.38 60 LYS B C 1
ATOM 1362 O O . LYS B 1 60 ? 11.648 -6.492 -11.875 1 86.38 60 LYS B O 1
ATOM 1367 N N . THR B 1 61 ? 11.938 -8.727 -12.141 1 85 61 THR B N 1
ATOM 1368 C CA . THR B 1 61 ? 12.141 -8.578 -13.578 1 85 61 THR B CA 1
ATOM 1369 C C . THR B 1 61 ? 10.867 -8.094 -14.258 1 85 61 THR B C 1
ATOM 1371 O O . THR B 1 61 ? 10.914 -7.203 -15.117 1 85 61 THR B O 1
ATOM 1374 N N . ALA B 1 62 ? 9.773 -8.672 -13.844 1 81.12 62 ALA B N 1
ATOM 1375 C CA . ALA B 1 62 ? 8.484 -8.289 -14.414 1 81.12 62 ALA B CA 1
ATOM 1376 C C . ALA B 1 62 ? 8.156 -6.832 -14.102 1 81.12 62 ALA B C 1
ATOM 1378 O O . ALA B 1 62 ? 7.566 -6.137 -14.93 1 81.12 62 ALA B O 1
ATOM 1379 N N . PHE B 1 63 ? 8.633 -6.375 -12.969 1 80.81 63 PHE B N 1
ATOM 1380 C CA . PHE B 1 63 ? 8.289 -5.023 -12.531 1 80.81 63 PHE B CA 1
ATOM 1381 C C . PHE B 1 63 ? 9.445 -4.066 -12.789 1 80.81 63 PHE B C 1
ATOM 1383 O O . PHE B 1 63 ? 9.391 -2.898 -12.391 1 80.81 63 PHE B O 1
ATOM 1390 N N . SER B 1 64 ? 10.523 -4.551 -13.258 1 77.12 64 SER B N 1
ATOM 1391 C CA . SER B 1 64 ? 11.734 -3.768 -13.469 1 77.12 64 SER B CA 1
ATOM 1392 C C . SER B 1 64 ? 11.438 -2.49 -14.242 1 77.12 64 SER B C 1
ATOM 1394 O O . SER B 1 64 ? 12 -1.432 -13.945 1 77.12 64 SER B O 1
ATOM 1396 N N . ASP B 1 65 ? 10.609 -2.574 -15.234 1 73.81 65 ASP B N 1
ATOM 1397 C CA . ASP B 1 65 ? 10.273 -1.407 -16.047 1 73.81 65 ASP B CA 1
ATOM 1398 C C . ASP B 1 65 ? 9.578 -0.335 -15.203 1 73.81 65 ASP B C 1
ATOM 1400 O O . ASP B 1 65 ? 9.742 0.86 -15.461 1 73.81 65 ASP B O 1
ATOM 1404 N N . CYS B 1 66 ? 8.82 -0.812 -14.234 1 67.25 66 CYS B N 1
ATOM 1405 C CA . CYS B 1 66 ? 8.117 0.114 -13.352 1 67.25 66 CYS B CA 1
ATOM 1406 C C . CYS B 1 66 ? 9.086 0.769 -12.375 1 67.25 66 CYS B C 1
ATOM 1408 O O . CYS B 1 66 ? 8.961 1.956 -12.07 1 67.25 66 CYS B O 1
ATOM 1410 N N . ILE B 1 67 ? 10.109 -0.012 -11.984 1 63.19 67 ILE B N 1
ATOM 1411 C CA . ILE B 1 67 ? 11.078 0.444 -11 1 63.19 67 ILE B CA 1
ATOM 1412 C C . ILE B 1 67 ? 11.961 1.538 -11.602 1 63.19 67 ILE B C 1
ATOM 1414 O O . ILE B 1 67 ? 12.297 2.516 -10.93 1 63.19 67 ILE B O 1
ATOM 1418 N N . ASN B 1 68 ? 12.227 1.35 -12.773 1 64.69 68 ASN B N 1
ATOM 1419 C CA . ASN B 1 68 ? 13.016 2.357 -13.469 1 64.69 68 ASN B CA 1
ATOM 1420 C C . ASN B 1 68 ? 12.281 3.689 -13.555 1 64.69 68 ASN B C 1
ATOM 1422 O O . ASN B 1 68 ? 12.906 4.75 -13.594 1 64.69 68 ASN B O 1
ATOM 1426 N N . LYS B 1 69 ? 10.969 3.514 -13.477 1 64 69 LYS B N 1
ATOM 1427 C CA . LYS B 1 69 ? 10.141 4.715 -13.555 1 64 69 LYS B CA 1
ATOM 1428 C C . LYS B 1 69 ? 9.977 5.359 -12.188 1 64 69 LYS B C 1
ATOM 1430 O O . LYS B 1 69 ? 9.602 6.527 -12.086 1 64 69 LYS B O 1
ATOM 1435 N N . ILE B 1 70 ? 10.164 4.539 -11.188 1 62.34 70 ILE B N 1
ATOM 1436 C CA . ILE B 1 70 ? 9.938 4.98 -9.812 1 62.34 70 ILE B CA 1
ATOM 1437 C C . ILE B 1 70 ? 11.008 5.984 -9.406 1 62.34 70 ILE B C 1
ATOM 1439 O O . ILE B 1 70 ? 10.773 6.863 -8.578 1 62.34 70 ILE B O 1
ATOM 1443 N N . GLY B 1 71 ? 11.859 6.391 -10.422 1 57.66 71 GLY B N 1
ATOM 1444 C CA . GLY B 1 71 ? 12.906 7.352 -10.094 1 57.66 71 GLY B CA 1
ATOM 1445 C C . GLY B 1 71 ? 13.656 7.008 -8.828 1 57.66 71 GLY B C 1
ATOM 1446 O O . GLY B 1 71 ? 13.906 5.836 -8.539 1 57.66 71 GLY B O 1
ATOM 1447 N N . LYS B 1 72 ? 14.117 8.102 -7.992 1 62.06 72 LYS B N 1
ATOM 1448 C CA . LYS B 1 72 ? 14.992 8.055 -6.824 1 62.06 72 LYS B CA 1
ATOM 1449 C C . LYS B 1 72 ? 14.242 7.582 -5.586 1 62.06 72 LYS B C 1
ATOM 1451 O O . LYS B 1 72 ? 14.617 7.91 -4.461 1 62.06 72 LYS B O 1
ATOM 1456 N N . ARG B 1 73 ? 13.219 6.688 -5.863 1 69.44 73 ARG B N 1
ATOM 1457 C CA . ARG B 1 73 ? 12.547 6.297 -4.629 1 69.44 73 ARG B CA 1
ATOM 1458 C C . ARG B 1 73 ? 13.039 4.941 -4.137 1 69.44 73 ARG B C 1
ATOM 1460 O O . ARG B 1 73 ? 13.562 4.141 -4.922 1 69.44 73 ARG B O 1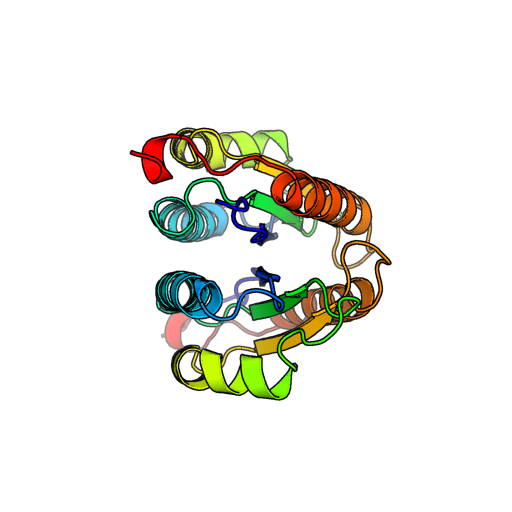
ATOM 1467 N N . ASP B 1 74 ? 12.961 4.781 -2.775 1 79.81 74 ASP B N 1
ATOM 1468 C CA . ASP B 1 74 ? 13.273 3.479 -2.197 1 79.81 74 ASP B CA 1
ATOM 1469 C C . ASP B 1 74 ? 12.219 2.441 -2.586 1 79.81 74 ASP B C 1
ATOM 1471 O O . ASP B 1 74 ? 11.023 2.684 -2.447 1 79.81 74 ASP B O 1
ATOM 1475 N N . CYS B 1 75 ? 12.656 1.454 -3.283 1 83.31 75 CYS B N 1
ATOM 1476 C CA . CYS B 1 75 ? 11.75 0.378 -3.664 1 83.31 75 CYS B CA 1
ATOM 1477 C C . CYS B 1 75 ? 12.281 -0.974 -3.209 1 83.31 75 CYS B C 1
ATOM 1479 O O . CYS B 1 75 ? 13.477 -1.243 -3.324 1 83.31 75 CYS B O 1
ATOM 1481 N N . LEU B 1 76 ? 11.414 -1.767 -2.596 1 89.25 76 LEU B N 1
ATOM 1482 C CA . LEU B 1 76 ? 11.773 -3.109 -2.154 1 89.25 76 LEU B CA 1
ATOM 1483 C C . LEU B 1 76 ? 10.719 -4.125 -2.576 1 89.25 76 LEU B C 1
ATOM 1485 O O . LEU B 1 76 ? 9.523 -3.867 -2.455 1 89.25 76 LEU B O 1
ATOM 1489 N N . THR B 1 77 ? 11.172 -5.23 -3.117 1 90.75 77 THR B N 1
ATOM 1490 C CA . THR B 1 77 ? 10.312 -6.375 -3.391 1 90.75 77 THR B CA 1
ATOM 1491 C C . THR B 1 77 ? 10.594 -7.516 -2.42 1 90.75 77 THR B C 1
ATOM 1493 O O . THR B 1 77 ? 11.734 -7.973 -2.309 1 90.75 77 THR B O 1
ATOM 1496 N N . GLN B 1 78 ? 9.562 -7.879 -1.725 1 92.44 78 GLN B N 1
ATOM 1497 C CA . GLN B 1 78 ? 9.727 -8.883 -0.681 1 92.44 78 GLN B CA 1
ATOM 1498 C C . GLN B 1 78 ? 8.719 -10.023 -0.848 1 92.44 78 GLN B C 1
ATOM 1500 O O . GLN B 1 78 ? 7.52 -9.773 -0.997 1 92.44 78 GLN B O 1
ATOM 1505 N N . GLY B 1 79 ? 9.297 -11.266 -0.864 1 93 79 GLY B N 1
ATOM 1506 C CA . GLY B 1 79 ? 8.406 -12.414 -0.822 1 93 79 GLY B CA 1
ATOM 1507 C C . GLY B 1 79 ? 7.789 -12.633 0.545 1 93 79 GLY B C 1
ATOM 1508 O O . GLY B 1 79 ? 8.453 -12.453 1.569 1 93 79 GLY B O 1
ATOM 1509 N N . CYS B 1 80 ? 6.488 -12.992 0.412 1 91.62 80 CYS B N 1
ATOM 1510 C CA . CYS B 1 80 ? 5.84 -13.234 1.694 1 91.62 80 CYS B CA 1
ATOM 1511 C C . CYS B 1 80 ? 4.727 -14.266 1.555 1 91.62 80 CYS B C 1
ATOM 1513 O O . CYS B 1 80 ? 4.391 -14.672 0.442 1 91.62 80 CYS B O 1
ATOM 1515 N N . SER B 1 81 ? 4.273 -14.758 2.699 1 90.44 81 SER B N 1
ATOM 1516 C CA . SER B 1 81 ? 3.068 -15.578 2.797 1 90.44 81 SER B CA 1
ATOM 1517 C C . SER B 1 81 ? 2.074 -14.977 3.783 1 90.44 81 SER B C 1
ATOM 1519 O O . SER B 1 81 ? 2.314 -14.977 4.992 1 90.44 81 SER B O 1
ATOM 1521 N N . ALA B 1 82 ? 1.044 -14.398 3.174 1 83.62 82 ALA B N 1
ATOM 1522 C CA . ALA B 1 82 ? -0.008 -13.852 4.031 1 83.62 82 ALA B CA 1
ATOM 1523 C C . ALA B 1 82 ? -0.587 -14.938 4.938 1 83.62 82 ALA B C 1
ATOM 1525 O O . ALA B 1 82 ? -1.05 -14.648 6.043 1 83.62 82 ALA B O 1
ATOM 1526 N N . LEU B 1 83 ? -0.542 -16.125 4.496 1 82.38 83 LEU B N 1
ATOM 1527 C CA . LEU B 1 83 ? -1.101 -17.25 5.23 1 82.38 83 LEU B CA 1
ATOM 1528 C C . LEU B 1 83 ? -0.264 -17.562 6.469 1 82.38 83 LEU B C 1
ATOM 1530 O O . LEU B 1 83 ? -0.809 -17.797 7.551 1 82.38 83 LEU B O 1
ATOM 1534 N N . THR B 1 84 ? 1.074 -17.484 6.387 1 85.81 84 THR B N 1
ATOM 1535 C CA . THR B 1 84 ? 1.964 -17.859 7.484 1 85.81 84 THR B CA 1
ATOM 1536 C C . THR B 1 84 ? 2.52 -16.609 8.172 1 85.81 84 THR B C 1
ATOM 1538 O O . THR B 1 84 ? 3.012 -16.688 9.297 1 85.81 84 THR B O 1
ATOM 1541 N N . GLY B 1 85 ? 2.471 -15.523 7.488 1 82.62 85 GLY B N 1
ATOM 1542 C CA . GLY B 1 85 ? 3.031 -14.289 8.016 1 82.62 85 GLY B CA 1
ATOM 1543 C C . GLY B 1 85 ? 4.504 -14.125 7.703 1 82.62 85 GLY B C 1
ATOM 1544 O O . GLY B 1 85 ? 5.098 -13.086 8.008 1 82.62 85 GLY B O 1
ATOM 1545 N N . LYS B 1 86 ? 5 -15.148 7.086 1 89.31 86 LYS B N 1
ATOM 1546 C CA . LYS B 1 86 ? 6.418 -15.094 6.75 1 89.31 86 LYS B CA 1
ATOM 1547 C C . LYS B 1 86 ? 6.699 -13.984 5.734 1 89.31 86 LYS B C 1
ATOM 1549 O O . LYS B 1 86 ? 5.984 -13.852 4.742 1 89.31 86 LYS B O 1
ATOM 1554 N N . GLY B 1 87 ? 7.754 -13.133 6.004 1 90.94 87 GLY B N 1
ATOM 1555 C CA . GLY B 1 87 ? 8.188 -12.109 5.066 1 90.94 87 GLY B CA 1
ATOM 1556 C C . GLY B 1 87 ? 7.414 -10.812 5.195 1 90.94 87 GLY B C 1
ATOM 1557 O O . GLY B 1 87 ? 7.848 -9.766 4.707 1 90.94 87 GLY B O 1
ATOM 1558 N N . VAL B 1 88 ? 6.223 -10.828 5.809 1 87.12 88 VAL B N 1
ATOM 1559 C CA . VAL B 1 88 ? 5.367 -9.648 5.926 1 87.12 88 VAL B CA 1
ATOM 1560 C C . VAL B 1 88 ? 5.992 -8.648 6.898 1 87.12 88 VAL B C 1
ATOM 1562 O O . VAL B 1 88 ? 6.16 -7.477 6.57 1 87.12 88 VAL B O 1
ATOM 1565 N N . ASN B 1 89 ? 6.434 -9.234 8.031 1 86.56 89 ASN B N 1
ATOM 1566 C CA . ASN B 1 89 ? 6.992 -8.367 9.062 1 86.56 89 ASN B CA 1
ATOM 1567 C C . ASN B 1 89 ? 8.281 -7.695 8.594 1 86.56 89 ASN B C 1
ATOM 1569 O O . ASN B 1 89 ? 8.492 -6.508 8.852 1 86.56 89 ASN B O 1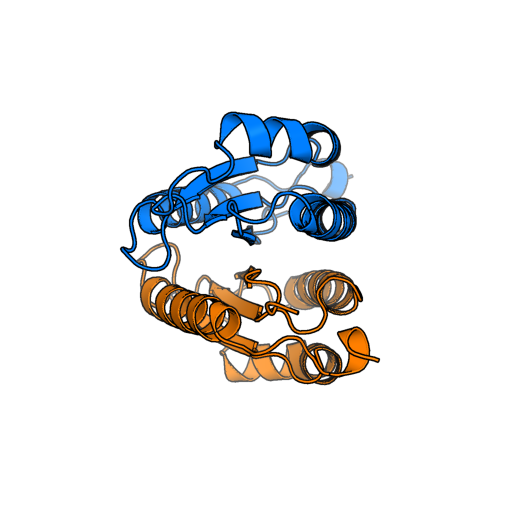
ATOM 1573 N N . GLU B 1 90 ? 9.086 -8.445 7.891 1 91.06 90 GLU B N 1
ATOM 1574 C CA . GLU B 1 90 ? 10.328 -7.883 7.352 1 91.06 90 GLU B CA 1
ATOM 1575 C C . GLU B 1 90 ? 10.039 -6.738 6.387 1 91.06 90 GLU B C 1
ATOM 1577 O O . GLU B 1 90 ? 10.703 -5.703 6.422 1 91.06 90 GLU B O 1
ATOM 1582 N N . GLY B 1 91 ? 9.086 -6.883 5.535 1 91.88 91 GLY B N 1
ATOM 1583 C CA . GLY B 1 91 ? 8.695 -5.836 4.602 1 91.88 91 GLY B CA 1
ATOM 1584 C C . GLY B 1 91 ? 8.18 -4.586 5.289 1 91.88 91 GLY B C 1
ATOM 1585 O O . GLY B 1 91 ? 8.562 -3.471 4.934 1 91.88 91 GLY B O 1
ATOM 1586 N N . ILE B 1 92 ? 7.445 -4.797 6.277 1 87.12 92 ILE B N 1
ATOM 1587 C CA . ILE B 1 92 ? 6.84 -3.686 7.004 1 87.12 92 ILE B CA 1
ATOM 1588 C C . ILE B 1 92 ? 7.926 -2.91 7.754 1 87.12 92 ILE B C 1
ATOM 1590 O O . ILE B 1 92 ? 7.902 -1.679 7.785 1 87.12 92 ILE B O 1
ATOM 1594 N N . GLU B 1 93 ? 8.797 -3.664 8.367 1 88.44 93 GLU B N 1
ATOM 1595 C CA . GLU B 1 93 ? 9.906 -3.018 9.055 1 88.44 93 GLU B CA 1
ATOM 1596 C C . GLU B 1 93 ? 10.719 -2.139 8.102 1 88.44 93 GLU B C 1
ATOM 1598 O O . GLU B 1 93 ? 11.102 -1.022 8.453 1 88.44 93 GLU B O 1
ATOM 1603 N N . TRP B 1 94 ? 11.016 -2.682 6.988 1 91.44 94 TRP B N 1
ATOM 1604 C CA . TRP B 1 94 ? 11.719 -1.91 5.969 1 91.44 94 TRP B CA 1
ATOM 1605 C C . TRP B 1 94 ? 10.961 -0.628 5.641 1 91.44 94 TRP B C 1
ATOM 1607 O O . TRP B 1 94 ? 11.555 0.45 5.57 1 91.44 94 TRP B O 1
ATOM 1617 N N . MET B 1 95 ? 9.648 -0.723 5.449 1 88.38 95 MET B N 1
ATOM 1618 C CA . MET B 1 95 ? 8.812 0.42 5.098 1 88.38 95 MET B CA 1
ATOM 1619 C C . MET B 1 95 ? 8.82 1.463 6.211 1 88.38 95 MET B C 1
ATOM 1621 O O . MET B 1 95 ? 8.922 2.662 5.945 1 88.38 95 MET B O 1
ATOM 1625 N N . VAL B 1 96 ? 8.711 0.935 7.41 1 84.12 96 VAL B N 1
ATOM 1626 C CA . VAL B 1 96 ? 8.711 1.83 8.562 1 84.12 96 VAL B CA 1
ATOM 1627 C C . VAL B 1 96 ? 10.023 2.609 8.609 1 84.12 96 VAL B C 1
ATOM 1629 O O . VAL B 1 96 ? 10.031 3.822 8.836 1 84.12 96 VAL B O 1
ATOM 1632 N N . LYS B 1 97 ? 11.117 1.907 8.383 1 85.38 97 LYS B N 1
ATOM 1633 C CA . LYS B 1 97 ? 12.422 2.559 8.375 1 85.38 97 LYS B CA 1
ATOM 1634 C C . LYS B 1 97 ? 12.5 3.617 7.281 1 85.38 97 LYS B C 1
ATOM 1636 O O . LYS B 1 97 ? 13.07 4.691 7.488 1 85.38 97 LYS B O 1
ATOM 1641 N N . CYS B 1 98 ? 11.938 3.338 6.133 1 83.69 98 CYS B N 1
ATOM 1642 C CA . CYS B 1 98 ? 11.953 4.277 5.02 1 83.69 98 CYS B CA 1
ATOM 1643 C C . CYS B 1 98 ? 11.141 5.523 5.348 1 83.69 98 CYS B C 1
ATOM 1645 O O . CYS B 1 98 ? 11.578 6.645 5.086 1 83.69 98 CYS B O 1
ATOM 1647 N N . VAL B 1 99 ? 9.984 5.344 5.934 1 78.56 99 VAL B N 1
ATOM 1648 C CA . VAL B 1 99 ? 9.078 6.445 6.215 1 78.56 99 VAL B CA 1
ATOM 1649 C C . VAL B 1 99 ? 9.641 7.316 7.336 1 78.56 99 VAL B C 1
ATOM 1651 O O . VAL B 1 99 ? 9.516 8.539 7.305 1 78.56 99 VAL B O 1
ATOM 1654 N N . VAL B 1 100 ? 10.211 6.625 8.281 1 75.88 100 VAL B N 1
ATOM 1655 C CA . VAL B 1 100 ? 10.789 7.363 9.398 1 75.88 100 VAL B CA 1
ATOM 1656 C C . VAL B 1 100 ? 12.008 8.148 8.922 1 75.88 100 VAL B C 1
ATOM 1658 O O . VAL B 1 100 ? 12.242 9.281 9.367 1 75.88 100 VAL B O 1
ATOM 1661 N N . ARG B 1 101 ? 12.742 7.535 8.102 1 72.19 101 ARG B N 1
ATOM 1662 C CA . ARG B 1 101 ? 13.906 8.211 7.555 1 72.19 101 ARG B CA 1
ATOM 1663 C C . ARG B 1 101 ? 13.5 9.422 6.723 1 72.19 101 ARG B C 1
ATOM 1665 O O . ARG B 1 101 ? 14.195 10.445 6.719 1 72.19 101 ARG B O 1
ATOM 1672 N N . ASN B 1 102 ? 12.492 9.242 5.934 1 61.25 102 ASN B N 1
ATOM 1673 C CA . ASN B 1 102 ? 12.031 10.336 5.082 1 61.25 102 ASN B CA 1
ATOM 1674 C C . ASN B 1 102 ? 11.492 11.5 5.906 1 61.25 102 ASN B C 1
ATOM 1676 O O . ASN B 1 102 ? 11.461 12.641 5.434 1 61.25 102 ASN B O 1
ATOM 1680 N N . ILE B 1 103 ? 11.023 11.242 7.156 1 55.34 103 ILE B N 1
ATOM 1681 C CA . ILE B 1 103 ? 10.633 12.312 8.062 1 55.34 103 ILE B CA 1
ATOM 1682 C C . ILE B 1 103 ? 11.805 13.273 8.258 1 55.34 103 ILE B C 1
ATOM 1684 O O . ILE B 1 103 ? 11.602 14.484 8.398 1 55.34 103 ILE B O 1
ATOM 1688 N N . HIS B 1 104 ? 12.977 12.719 8.367 1 49.62 104 HIS B N 1
ATOM 1689 C CA . HIS B 1 104 ? 14.172 13.523 8.609 1 49.62 104 HIS B CA 1
ATOM 1690 C C . HIS B 1 104 ? 14.758 14.031 7.297 1 49.62 104 HIS B C 1
ATOM 1692 O O . HIS B 1 104 ? 15.812 14.672 7.293 1 49.62 104 HIS B O 1
ATOM 1698 N N . ARG B 1 105 ? 14.133 13.617 6.199 1 46.69 105 ARG B N 1
ATOM 1699 C CA . ARG B 1 105 ? 14.797 14.078 4.984 1 46.69 105 ARG B CA 1
ATOM 1700 C C . ARG B 1 105 ? 14.555 15.562 4.758 1 46.69 105 ARG B C 1
ATOM 1702 O O . ARG B 1 105 ? 13.422 16.047 4.871 1 46.69 105 ARG B O 1
ATOM 1709 N N . PRO B 1 106 ? 15.594 16.344 4.734 1 42.66 106 PRO B N 1
ATOM 1710 C CA . PRO B 1 106 ? 15.516 17.781 4.477 1 42.66 106 PRO B CA 1
ATOM 1711 C C . PRO B 1 106 ? 14.617 18.125 3.283 1 42.66 106 PRO B C 1
ATOM 1713 O O . PRO B 1 106 ? 14.406 17.281 2.408 1 42.66 106 PRO B O 1
ATOM 1716 N N . PRO B 1 107 ? 13.734 19.266 3.252 1 40 107 PRO B N 1
ATOM 1717 C CA . PRO B 1 107 ? 12.953 19.75 2.117 1 40 107 PRO B CA 1
ATOM 1718 C C . PRO B 1 107 ? 13.68 19.594 0.784 1 40 107 PRO B C 1
ATOM 1720 O O . PRO B 1 107 ? 14.914 19.609 0.744 1 40 107 PRO B O 1
ATOM 1723 N N . ARG B 1 108 ? 13.18 18.641 -0.128 1 41.31 108 ARG B N 1
ATOM 1724 C CA . ARG B 1 108 ? 13.938 18.703 -1.374 1 41.31 108 ARG B CA 1
ATOM 1725 C C . ARG B 1 108 ? 14.227 20.141 -1.781 1 41.31 108 ARG B C 1
ATOM 1727 O O . ARG B 1 108 ? 13.477 21.047 -1.42 1 41.31 108 ARG B O 1
ATOM 1734 N N . GLN B 1 109 ? 15.328 20.281 -2.354 1 38.94 109 GLN B N 1
ATOM 1735 C CA . GLN B 1 109 ? 15.781 21.578 -2.818 1 38.94 109 GLN B CA 1
ATOM 1736 C C . GLN B 1 109 ? 14.719 22.266 -3.678 1 38.94 109 GLN B C 1
ATOM 1738 O O . GLN B 1 109 ? 14.617 23.484 -3.703 1 38.94 109 GLN B O 1
ATOM 1743 N N . LYS B 1 110 ? 14.062 21.594 -4.668 1 39.03 110 LYS B N 1
ATOM 1744 C CA . LYS B 1 110 ? 13.227 22.375 -5.57 1 39.03 110 LYS B CA 1
ATOM 1745 C C . LYS B 1 110 ? 12.047 23 -4.828 1 39.03 110 LYS B C 1
ATOM 1747 O O . LYS B 1 110 ? 11.273 23.766 -5.406 1 39.03 110 LYS B O 1
ATOM 1752 N N . ASP B 1 111 ? 11.68 22.547 -3.725 1 34.69 111 ASP B N 1
ATOM 1753 C CA . ASP B 1 111 ? 10.711 23.328 -2.953 1 34.69 111 ASP B CA 1
ATOM 1754 C C . ASP B 1 111 ? 11.352 24.594 -2.398 1 34.69 111 ASP B C 1
ATOM 1756 O O . ASP B 1 111 ? 10.664 25.453 -1.832 1 34.69 111 ASP B O 1
ATOM 1760 N N . ILE B 1 112 ? 12.523 24.531 -2.193 1 30.77 112 ILE B N 1
ATOM 1761 C CA . ILE B 1 112 ? 13.234 25.75 -1.833 1 30.77 112 ILE B CA 1
ATOM 1762 C C . ILE B 1 112 ? 13.438 26.609 -3.074 1 30.77 112 ILE B C 1
ATOM 1764 O O . ILE B 1 112 ? 13.875 27.766 -2.975 1 30.77 112 ILE B O 1
ATOM 1768 N N . THR B 1 113 ? 13.312 26.016 -4.25 1 26.77 113 THR B N 1
ATOM 1769 C CA . THR B 1 113 ? 13.562 27.094 -5.199 1 26.77 113 THR B CA 1
ATOM 1770 C C . THR B 1 113 ? 12.297 27.922 -5.449 1 26.77 113 THR B C 1
ATOM 1772 O O . THR B 1 113 ? 11.203 27.359 -5.559 1 26.77 113 THR B O 1
#

pLDDT: mean 75.43, std 16.31, range [26.05, 93.0]